Protein AF-A0A7J4LKM5-F1 (afdb_monomer_lite)

Secondary structure (DSSP, 8-state):
-HHHHHHHHHHHHHHHHHHHHHHHHHHHHHHHHTS---GGGGSEEEE-TT-EEEEE-SSHHHHHHHHHHS--TT-EEEEESSTTPPPEEEEEEEE-----SS-------TTTHHHHHHHGGG--PPP-HHHHHHHHHHHHHTSHHHHHT-S---EEEE-GGGEE-PPPTT----TTPPEE-S--EEE----EEEEEEETTEEEEEEHHHHHHHS-TTPPPEEEEEEEE-HHHHHHHHHHHHS-S-HHHHHHHS-SS-EEEE---

Sequence (264 aa):
MKRHYYKLEELQKKTAQLEAKDAVKQSEKALQSSKKKEWYEKFRWFYSSERFLCLGGRDSTSNEIIIKKHTDKDDIVFHTDMAGSPFFVVKVHERMNVIAGDTYLNNKDAEEEKLVSEEKSENIAKPTQTTLQECADATACYSRAWKLGLATLDVFYVKPEQVSKETNTGEYVAKGAFIIRGKTNYLQPELKLAISVSNSKIIAGPVSAVKKNADKDAKVLLIIQGNEKPSDIAKFVQKRLGTGSPDEIIAMLPSGGCKIVVEK

pLDDT: mean 83.12, std 18.41, range [30.78, 98.5]

Radius of gyration: 22.84 Å; chains: 1; bounding box: 58×52×77 Å

Structure (mmCIF, N/CA/C/O backbone):
data_AF-A0A7J4LKM5-F1
#
_entry.id   AF-A0A7J4LKM5-F1
#
loop_
_atom_site.group_PDB
_atom_site.id
_atom_site.type_symbol
_atom_site.label_atom_id
_atom_site.label_alt_id
_atom_site.label_comp_id
_atom_site.label_asym_id
_atom_site.label_entity_id
_atom_site.label_seq_id
_atom_site.pdbx_PDB_ins_code
_atom_site.Cartn_x
_atom_site.Cartn_y
_atom_site.Cartn_z
_atom_site.occupancy
_atom_site.B_iso_or_equiv
_atom_site.auth_seq_id
_atom_site.auth_comp_id
_atom_site.auth_asym_id
_atom_site.auth_atom_id
_atom_site.pdbx_PDB_model_num
ATOM 1 N N . MET A 1 1 ? -27.411 32.783 48.500 1.00 59.97 1 MET A N 1
ATOM 2 C CA . MET A 1 1 ? -26.322 31.846 48.870 1.00 59.97 1 MET A CA 1
ATOM 3 C C . MET A 1 1 ? -26.351 30.515 48.110 1.00 59.97 1 MET A C 1
ATOM 5 O O . MET A 1 1 ? -25.364 30.226 47.452 1.00 59.97 1 MET A O 1
ATOM 9 N N . LYS A 1 2 ? -27.454 29.743 48.082 1.00 57.81 2 LYS A N 1
ATOM 10 C CA . LYS A 1 2 ? -27.495 28.415 47.413 1.00 57.81 2 LYS A CA 1
ATOM 11 C C . LYS A 1 2 ? -27.076 28.397 45.924 1.00 57.81 2 LYS A C 1
ATOM 13 O O . LYS A 1 2 ? -26.336 27.511 45.526 1.00 57.81 2 LYS A O 1
ATOM 18 N N . ARG A 1 3 ? -27.464 29.389 45.105 1.00 62.06 3 ARG A N 1
ATOM 19 C CA . ARG A 1 3 ? -27.084 29.468 43.669 1.00 62.06 3 ARG A CA 1
ATOM 20 C C . ARG A 1 3 ? -25.574 29.592 43.411 1.00 62.06 3 ARG A C 1
ATOM 22 O O . ARG A 1 3 ? -25.096 29.060 42.417 1.00 62.06 3 ARG A O 1
ATOM 29 N N . HIS A 1 4 ? -24.838 30.284 44.282 1.00 66.12 4 HIS A N 1
ATOM 30 C CA . HIS A 1 4 ? -23.381 30.403 44.147 1.00 66.12 4 HIS A CA 1
ATOM 31 C C . HIS A 1 4 ? -22.682 29.080 44.455 1.00 66.12 4 HIS A C 1
ATOM 33 O O . HIS A 1 4 ? -21.734 28.728 43.764 1.00 66.12 4 HIS A O 1
ATOM 39 N N . TYR A 1 5 ? -23.203 28.328 45.427 1.00 74.88 5 TYR A N 1
ATOM 40 C CA . TYR A 1 5 ? -22.685 27.014 45.798 1.00 74.88 5 TYR A CA 1
ATOM 41 C C . TYR A 1 5 ? -22.826 26.000 44.650 1.00 74.88 5 TYR A C 1
ATOM 43 O O . TYR A 1 5 ? -21.841 25.396 44.243 1.00 74.88 5 TYR A O 1
ATOM 51 N N . TYR A 1 6 ? -24.011 25.922 44.029 1.00 75.69 6 TYR A N 1
ATOM 52 C CA . TYR A 1 6 ? -24.243 25.057 42.861 1.00 75.69 6 TYR A CA 1
ATOM 53 C C . TYR A 1 6 ? -23.329 25.384 41.673 1.00 75.69 6 TYR A C 1
ATOM 55 O O . TYR A 1 6 ? -22.841 24.486 40.993 1.00 75.69 6 TYR A O 1
ATOM 63 N N . LYS A 1 7 ? -23.067 26.673 41.426 1.00 85.69 7 LYS A N 1
ATOM 64 C CA . LYS A 1 7 ? -22.182 27.098 40.334 1.00 85.69 7 LYS A CA 1
ATOM 65 C C . LYS A 1 7 ? -20.714 26.749 40.610 1.00 85.69 7 LYS A C 1
ATOM 67 O O . LYS A 1 7 ? -19.978 26.468 39.669 1.00 85.69 7 LYS A O 1
ATOM 72 N N . LEU A 1 8 ? -20.306 26.740 41.882 1.00 82.12 8 LEU A N 1
ATOM 73 C CA . LEU A 1 8 ? -18.971 26.315 42.306 1.00 82.12 8 LEU A CA 1
ATOM 74 C C . LEU A 1 8 ? -18.758 24.811 42.068 1.00 82.12 8 LEU A C 1
ATOM 76 O O . LEU A 1 8 ? -17.751 24.430 41.477 1.00 82.12 8 LEU A O 1
ATOM 80 N N . GLU A 1 9 ? -19.727 23.972 42.451 1.00 84.06 9 GLU A N 1
ATOM 81 C CA . GLU A 1 9 ? -19.675 22.518 42.218 1.00 84.06 9 GLU A CA 1
ATOM 82 C C . GLU A 1 9 ? -19.647 22.166 40.723 1.00 84.06 9 GLU A C 1
ATOM 84 O O . GLU A 1 9 ? -18.928 21.260 40.298 1.00 84.06 9 GLU A O 1
ATOM 89 N N . GLU A 1 10 ? -20.419 22.882 39.900 1.00 86.94 10 GLU A N 1
ATOM 90 C CA . GLU A 1 10 ? -20.457 22.649 38.453 1.00 86.94 10 GLU A CA 1
ATOM 91 C C . GLU A 1 10 ? -19.123 23.009 37.781 1.00 86.94 10 GLU A C 1
ATOM 93 O O . GLU A 1 10 ? -18.653 22.287 36.897 1.00 86.94 10 GLU A O 1
ATOM 98 N N . LEU A 1 11 ? -18.492 24.102 38.226 1.00 84.69 11 LEU A N 1
ATOM 99 C CA . LEU A 1 11 ? -17.158 24.491 37.775 1.00 84.69 11 LEU A CA 1
ATOM 100 C C . LEU A 1 11 ? -16.125 23.438 38.176 1.00 84.69 11 LEU A C 1
ATOM 102 O O . LEU A 1 11 ? -15.411 22.964 37.303 1.00 84.69 11 LEU A O 1
ATOM 106 N N . GLN A 1 12 ? -16.113 22.996 39.437 1.00 88.50 12 GLN A N 1
ATOM 107 C CA . GLN A 1 12 ? -15.199 21.948 39.911 1.00 88.50 12 GLN A CA 1
ATOM 108 C C . GLN A 1 12 ? -15.344 20.640 39.118 1.00 88.50 12 GLN A C 1
ATOM 110 O O . GLN A 1 12 ? -14.342 20.049 38.718 1.00 88.50 12 GLN A O 1
ATOM 115 N N . LYS A 1 13 ? -16.580 20.215 38.809 1.00 84.19 13 LYS A N 1
ATOM 116 C CA . LYS A 1 13 ? -16.833 19.041 37.954 1.00 84.19 13 LYS A CA 1
ATOM 117 C C . LYS A 1 13 ? -16.300 19.222 36.532 1.00 84.19 13 LYS A C 1
ATOM 119 O O . LYS A 1 13 ? -15.747 18.276 35.974 1.00 84.19 13 LYS A O 1
ATOM 124 N N . LYS A 1 14 ? -16.456 20.409 35.937 1.00 86.12 14 LYS A N 1
ATOM 125 C CA . LYS A 1 14 ? -15.923 20.713 34.598 1.00 86.12 14 LYS A CA 1
ATOM 126 C C . LYS A 1 14 ? -14.396 20.718 34.584 1.00 86.12 14 LYS A C 1
ATOM 128 O O . LYS A 1 14 ? -13.824 20.154 33.654 1.00 86.12 14 LYS A O 1
ATOM 133 N N . THR A 1 15 ? -13.747 21.286 35.601 1.00 85.56 15 THR A N 1
ATOM 134 C CA . THR A 1 15 ? -12.280 21.282 35.713 1.00 85.56 15 THR A CA 1
ATOM 135 C C . THR A 1 15 ? -11.751 19.857 35.841 1.00 85.56 15 THR A C 1
ATOM 137 O O . THR A 1 15 ? -10.925 19.455 35.032 1.00 85.56 15 THR A O 1
ATOM 140 N N . ALA A 1 16 ? -12.330 19.044 36.732 1.00 84.25 16 ALA A N 1
ATOM 141 C CA . ALA A 1 16 ? -11.938 17.643 36.902 1.00 84.25 16 ALA A CA 1
ATOM 142 C C . ALA A 1 16 ? -12.137 16.805 35.621 1.00 84.25 16 ALA A C 1
ATOM 144 O O . ALA A 1 16 ? -11.329 15.935 35.302 1.00 84.25 16 ALA A O 1
ATOM 145 N N . GLN A 1 17 ? -13.196 17.070 34.845 1.00 80.94 17 GLN A N 1
ATOM 146 C CA . GLN A 1 17 ? -13.417 16.408 33.554 1.00 80.94 17 GLN A CA 1
ATOM 147 C C . GLN A 1 17 ? -12.412 16.834 32.477 1.00 80.94 17 GLN A C 1
ATOM 149 O O . GLN A 1 17 ? -12.046 16.012 31.636 1.00 80.94 17 GLN A O 1
ATOM 154 N N . LEU A 1 18 ? -12.000 18.104 32.460 1.00 79.38 18 LEU A N 1
ATOM 155 C CA . LEU A 1 18 ? -10.973 18.599 31.542 1.00 79.38 18 LEU A CA 1
ATOM 156 C C . LEU A 1 18 ? -9.605 18.017 31.903 1.00 79.38 18 LEU A C 1
ATOM 158 O O . LEU A 1 18 ? -8.945 17.464 31.031 1.00 79.38 18 LEU A O 1
ATOM 162 N N . GLU A 1 19 ? -9.252 18.024 33.187 1.00 86.81 19 GLU A N 1
ATOM 163 C CA . GLU A 1 19 ? -8.021 17.424 33.710 1.00 86.81 19 GLU A CA 1
ATOM 164 C C . GLU A 1 19 ? -7.955 15.920 33.417 1.00 86.81 19 GLU A C 1
ATOM 166 O O . GLU A 1 19 ? -6.936 15.432 32.936 1.00 86.81 19 GLU A O 1
ATOM 171 N N . ALA A 1 20 ? -9.057 15.183 33.602 1.00 76.88 20 ALA A N 1
ATOM 172 C CA . ALA A 1 20 ? -9.127 13.765 33.248 1.00 76.88 20 ALA A CA 1
ATOM 173 C C . ALA A 1 20 ? -8.973 13.530 31.734 1.00 76.88 20 ALA A C 1
ATOM 175 O O . ALA A 1 20 ? -8.274 12.607 31.318 1.00 76.88 20 ALA A O 1
ATOM 176 N N . LYS A 1 21 ? -9.588 14.370 30.889 1.00 70.31 21 LYS A N 1
ATOM 177 C CA . LYS A 1 21 ? -9.425 14.295 29.425 1.00 70.31 21 LYS A CA 1
ATOM 178 C C . LYS A 1 21 ? -7.997 14.612 28.987 1.00 70.31 21 LYS A C 1
ATOM 180 O O . LYS A 1 21 ? -7.503 13.979 28.057 1.00 70.31 21 LYS A O 1
ATOM 185 N N . ASP A 1 22 ? -7.347 15.569 29.634 1.00 73.06 22 ASP A N 1
ATOM 186 C CA . ASP A 1 22 ? -5.969 15.941 29.328 1.00 73.06 22 ASP A CA 1
ATOM 187 C C . ASP A 1 22 ? -4.979 14.882 29.824 1.00 73.06 22 ASP A C 1
ATOM 189 O O . ASP A 1 22 ? -4.048 14.547 29.094 1.00 73.06 22 ASP A O 1
ATOM 193 N N . ALA A 1 23 ? -5.229 14.259 30.980 1.00 70.00 23 ALA A N 1
ATOM 194 C CA . ALA A 1 23 ? -4.457 13.120 31.474 1.00 70.00 23 ALA A CA 1
ATOM 195 C C . ALA A 1 23 ? -4.568 11.894 30.550 1.00 70.00 23 ALA A C 1
ATOM 197 O O . ALA A 1 23 ? -3.555 11.265 30.248 1.00 70.00 23 ALA A O 1
ATOM 198 N N . VAL A 1 24 ? -5.769 11.587 30.038 1.00 70.00 24 VAL A N 1
ATOM 199 C CA . VAL A 1 24 ? -5.975 10.521 29.037 1.00 70.00 24 VAL A CA 1
ATOM 200 C C . VAL A 1 24 ? -5.239 10.840 27.733 1.00 70.00 24 VAL A C 1
ATOM 202 O O . VAL A 1 24 ? -4.521 9.996 27.212 1.00 70.00 24 VAL A O 1
ATOM 205 N N . LYS A 1 25 ? -5.315 12.077 27.229 1.00 61.22 25 LYS A N 1
ATOM 206 C CA . LYS A 1 25 ? -4.552 12.483 26.032 1.00 61.22 25 LYS A CA 1
ATOM 207 C C . LYS A 1 25 ? -3.037 12.425 26.244 1.00 61.22 25 LYS A C 1
ATOM 209 O O . LYS A 1 25 ? -2.296 12.124 25.307 1.00 61.22 25 LYS A O 1
ATOM 214 N N . GLN A 1 26 ? -2.559 12.763 27.442 1.00 60.44 26 GLN A N 1
ATOM 215 C CA . GLN A 1 26 ? -1.140 12.685 27.791 1.00 60.44 26 GLN A CA 1
ATOM 216 C C . GLN A 1 26 ? -0.668 11.231 27.900 1.00 60.44 26 GLN A C 1
ATOM 218 O O . GLN A 1 26 ? 0.411 10.919 27.396 1.00 60.44 26 GLN A O 1
ATOM 223 N N . SER A 1 27 ? -1.473 10.333 28.477 1.00 56.50 27 SER A N 1
ATOM 224 C CA . SER A 1 27 ? -1.146 8.906 28.559 1.00 56.50 27 SER A CA 1
ATOM 225 C C . SER A 1 27 ? -1.201 8.216 27.191 1.00 56.50 27 SER A C 1
ATOM 227 O O . SER A 1 27 ? -0.296 7.451 26.867 1.00 56.50 27 SER A O 1
ATOM 229 N N . GLU A 1 28 ? -2.172 8.556 26.336 1.00 58.78 28 GLU A N 1
ATOM 230 C CA . GLU A 1 28 ? -2.238 8.107 24.937 1.00 58.78 28 GLU A CA 1
ATOM 231 C C . GLU A 1 28 ? -1.002 8.553 24.140 1.00 58.78 28 GLU A C 1
ATOM 233 O O . GLU A 1 28 ? -0.384 7.742 23.445 1.00 58.78 28 GLU A O 1
ATOM 238 N N . LYS A 1 29 ? -0.581 9.820 24.291 1.00 50.44 29 LYS A N 1
ATOM 239 C CA . LYS A 1 29 ? 0.657 10.334 23.680 1.00 50.44 29 LYS A CA 1
ATOM 240 C C . LYS A 1 29 ? 1.906 9.608 24.183 1.00 50.44 29 LYS A C 1
ATOM 242 O O . LYS A 1 29 ? 2.795 9.334 23.379 1.00 50.44 29 LYS A O 1
ATOM 247 N N . ALA A 1 30 ? 1.975 9.289 25.475 1.00 52.44 30 ALA A N 1
ATOM 248 C CA . ALA A 1 30 ? 3.099 8.566 26.068 1.00 52.44 30 ALA A CA 1
ATOM 249 C C . ALA A 1 30 ? 3.156 7.089 25.626 1.00 52.44 30 ALA A C 1
ATOM 251 O O . ALA A 1 30 ? 4.239 6.552 25.396 1.00 52.44 30 ALA A O 1
ATOM 252 N N . LEU A 1 31 ? 2.003 6.435 25.434 1.00 53.84 31 LEU A N 1
ATOM 253 C CA . LEU A 1 31 ? 1.933 5.091 24.844 1.00 53.84 31 LEU A CA 1
ATOM 254 C C . LEU A 1 31 ? 2.308 5.085 23.355 1.00 53.84 31 LEU A C 1
ATOM 256 O O . LEU A 1 31 ? 2.889 4.119 22.866 1.00 53.84 31 LEU A O 1
ATOM 260 N N . GLN A 1 32 ? 1.984 6.149 22.617 1.00 51.72 32 GLN A N 1
ATOM 261 C CA . GLN A 1 32 ? 2.360 6.285 21.207 1.00 51.72 32 GLN A CA 1
ATOM 262 C C . GLN A 1 32 ? 3.843 6.617 21.012 1.00 51.72 32 GLN A C 1
ATOM 264 O O . GLN A 1 32 ? 4.421 6.199 20.009 1.00 51.72 32 GLN A O 1
ATOM 269 N N . SER A 1 33 ? 4.477 7.332 21.946 1.00 48.03 33 SER A N 1
ATOM 270 C CA . SER A 1 33 ? 5.901 7.677 21.859 1.00 48.03 33 SER A CA 1
ATOM 271 C C . SER A 1 33 ? 6.845 6.522 22.215 1.00 48.03 33 SER A C 1
ATOM 273 O O . SER A 1 33 ? 8.019 6.590 21.857 1.00 48.03 33 SER A O 1
ATOM 275 N N . SER A 1 34 ? 6.360 5.454 22.864 1.00 48.38 34 SER A N 1
ATOM 276 C CA . SER A 1 34 ? 7.172 4.274 23.212 1.00 48.38 34 SER A CA 1
ATOM 277 C C . SER A 1 34 ? 7.293 3.239 22.085 1.00 48.38 34 SER A C 1
ATOM 279 O O . SER A 1 34 ? 8.155 2.360 22.142 1.00 48.38 34 SER A O 1
ATOM 281 N N . LYS A 1 35 ? 6.477 3.341 21.026 1.00 58.59 35 LYS A N 1
ATOM 282 C CA . LYS A 1 35 ? 6.617 2.492 19.836 1.00 58.59 35 LYS A CA 1
ATOM 283 C C . LYS A 1 35 ? 7.780 3.012 18.992 1.00 58.59 35 LYS A C 1
ATOM 285 O O . LYS A 1 35 ? 7.673 4.065 18.366 1.00 58.59 35 LYS A O 1
ATOM 290 N N . LYS A 1 36 ? 8.888 2.263 18.955 1.00 64.62 36 LYS A N 1
ATOM 291 C CA . LYS A 1 36 ? 10.001 2.505 18.025 1.00 64.62 36 LYS A CA 1
ATOM 292 C C . LYS A 1 36 ? 9.423 2.538 16.602 1.00 64.62 36 LYS A C 1
ATOM 294 O O . LYS A 1 36 ? 8.883 1.538 16.129 1.00 64.62 36 LYS A O 1
ATOM 299 N N . LYS A 1 37 ? 9.425 3.718 15.977 1.00 75.06 37 LYS A N 1
ATOM 300 C CA . LYS A 1 37 ? 8.938 3.893 14.606 1.00 75.06 37 LYS A CA 1
ATOM 301 C C . LYS A 1 37 ? 9.964 3.313 13.654 1.00 75.06 37 LYS A C 1
ATOM 303 O O . LYS A 1 37 ? 11.134 3.695 13.714 1.00 75.06 37 LYS A O 1
ATOM 308 N N . GLU A 1 38 ? 9.519 2.426 12.779 1.00 86.88 38 GLU A N 1
ATOM 309 C CA . GLU A 1 38 ? 10.385 1.895 11.736 1.00 86.88 38 GLU A CA 1
ATOM 310 C C . GLU A 1 38 ? 10.653 2.967 10.673 1.00 86.88 38 GLU A C 1
ATOM 312 O O . GLU A 1 38 ? 9.804 3.815 10.379 1.00 86.88 38 GLU A O 1
ATOM 317 N N . TRP A 1 39 ? 11.845 2.944 10.073 1.00 89.94 39 TRP A N 1
ATOM 318 C CA . TRP A 1 39 ? 12.282 3.968 9.114 1.00 89.94 39 TRP A CA 1
ATOM 319 C C . TRP A 1 39 ? 11.353 4.086 7.897 1.00 89.94 39 TRP A C 1
ATOM 321 O O . TRP A 1 39 ? 11.249 5.161 7.294 1.00 89.94 39 TRP A O 1
ATOM 331 N N . TYR A 1 40 ? 10.682 2.986 7.545 1.00 91.81 40 TYR A N 1
ATOM 332 C CA . TYR A 1 40 ? 9.778 2.885 6.410 1.00 91.81 40 TYR A CA 1
ATOM 333 C C . TYR A 1 40 ? 8.364 3.407 6.698 1.00 91.81 40 TYR A C 1
ATOM 335 O O . TYR A 1 40 ? 7.614 3.661 5.758 1.00 91.81 40 TYR A O 1
ATOM 343 N N . GLU A 1 41 ? 7.987 3.647 7.963 1.00 90.25 41 GLU A N 1
ATOM 344 C CA . GLU A 1 41 ? 6.639 4.124 8.332 1.00 90.25 41 GLU A CA 1
ATOM 345 C C . GLU A 1 41 ? 6.340 5.542 7.799 1.00 90.25 41 GLU A C 1
ATOM 347 O O . GLU A 1 41 ? 5.193 6.001 7.791 1.00 90.25 41 GLU A O 1
ATOM 352 N N . LYS A 1 42 ? 7.359 6.248 7.294 1.00 90.69 42 LYS A N 1
ATOM 353 C CA . LYS A 1 42 ? 7.216 7.514 6.555 1.00 90.69 42 LYS A CA 1
ATOM 354 C C . LYS A 1 42 ? 6.735 7.340 5.103 1.00 90.69 42 LYS A C 1
ATOM 356 O O . LYS A 1 42 ? 6.387 8.332 4.465 1.00 90.69 42 LYS A O 1
ATOM 361 N N . PHE A 1 43 ? 6.697 6.113 4.589 1.00 95.38 43 PHE A N 1
ATOM 362 C CA . PHE A 1 43 ? 6.195 5.752 3.262 1.00 95.38 43 PHE A CA 1
ATOM 363 C C . PHE A 1 43 ? 4.851 5.022 3.366 1.00 95.38 43 PHE A C 1
ATOM 365 O O . PHE A 1 43 ? 4.361 4.733 4.460 1.00 95.38 43 PHE A O 1
ATOM 372 N N . ARG A 1 44 ? 4.203 4.736 2.235 1.00 95.56 44 ARG A N 1
ATOM 373 C CA . ARG A 1 44 ? 3.200 3.664 2.206 1.00 95.56 44 ARG A CA 1
ATOM 374 C C . ARG A 1 44 ? 3.955 2.357 2.370 1.00 95.56 44 ARG A C 1
ATOM 376 O O . ARG A 1 44 ? 5.011 2.193 1.768 1.00 95.56 44 ARG A O 1
ATOM 383 N N . TRP A 1 45 ? 3.456 1.458 3.196 1.00 95.94 45 TRP A N 1
ATOM 384 C CA . TRP A 1 45 ? 4.135 0.197 3.423 1.00 95.94 45 TRP A CA 1
ATOM 385 C C . TRP A 1 45 ? 3.132 -0.886 3.775 1.00 95.94 45 TRP A C 1
ATOM 387 O O . TRP A 1 45 ? 2.065 -0.602 4.317 1.00 95.94 45 TRP A O 1
ATOM 397 N N . PHE A 1 46 ? 3.494 -2.119 3.462 1.00 96.56 46 PHE A N 1
ATOM 398 C CA . PHE A 1 46 ? 2.840 -3.313 3.971 1.00 96.56 46 PHE A CA 1
ATOM 399 C C . PHE A 1 46 ? 3.827 -4.479 3.900 1.00 96.56 46 PHE A C 1
ATOM 401 O O . PHE A 1 46 ? 4.808 -4.433 3.158 1.00 96.56 46 PHE A O 1
ATOM 408 N N . TYR A 1 47 ? 3.564 -5.535 4.660 1.00 95.69 47 TYR A N 1
ATOM 409 C CA . TYR A 1 47 ? 4.223 -6.817 4.441 1.00 95.69 47 TYR A CA 1
ATOM 410 C C . TYR A 1 47 ? 3.336 -7.676 3.554 1.00 95.69 47 TYR A C 1
ATOM 412 O O . TYR A 1 47 ? 2.140 -7.794 3.825 1.00 95.69 47 TYR A O 1
ATOM 420 N N . SER A 1 48 ? 3.916 -8.276 2.519 1.00 96.75 48 SER A N 1
ATOM 421 C CA . SER A 1 48 ? 3.234 -9.289 1.708 1.00 96.75 48 SER A CA 1
ATOM 422 C C . SER A 1 48 ? 2.864 -10.518 2.545 1.00 96.75 48 SER A C 1
ATOM 424 O O . SER A 1 48 ? 3.356 -10.707 3.667 1.00 96.75 48 SER A O 1
ATOM 426 N N . SER A 1 49 ? 2.010 -11.386 2.012 1.00 94.19 49 SER A N 1
ATOM 427 C CA . SER A 1 49 ? 1.685 -12.673 2.643 1.00 94.19 49 SER A CA 1
ATOM 428 C C . SER A 1 49 ? 2.913 -13.583 2.805 1.00 94.19 49 SER A C 1
ATOM 430 O O . SER A 1 49 ? 2.958 -14.394 3.732 1.00 94.19 49 SER A O 1
ATOM 432 N N . GLU A 1 50 ? 3.940 -13.381 1.975 1.00 91.31 50 GLU A N 1
ATOM 433 C CA . GLU A 1 50 ? 5.251 -14.044 2.041 1.00 91.31 50 GLU A CA 1
ATOM 434 C C . GLU A 1 50 ? 6.291 -13.262 2.863 1.00 91.31 50 GLU A C 1
ATOM 436 O O . GLU A 1 50 ? 7.475 -13.593 2.863 1.00 91.31 50 GLU A O 1
ATOM 441 N N . ARG A 1 51 ? 5.853 -12.236 3.603 1.00 90.94 51 ARG A N 1
ATOM 442 C CA . ARG A 1 51 ? 6.654 -11.456 4.563 1.00 90.94 51 ARG A CA 1
ATOM 443 C C . ARG A 1 51 ? 7.730 -10.550 3.968 1.00 90.94 51 ARG A C 1
ATOM 445 O O . ARG A 1 51 ? 8.490 -9.972 4.740 1.00 90.94 51 ARG A O 1
ATOM 452 N N . PHE A 1 52 ? 7.759 -10.336 2.654 1.00 94.00 52 PHE A N 1
ATOM 453 C CA . PHE A 1 52 ? 8.564 -9.261 2.060 1.00 94.00 52 PHE A CA 1
ATOM 454 C C . PHE A 1 52 ? 7.994 -7.891 2.414 1.00 94.00 52 PHE A C 1
ATOM 456 O O . PHE A 1 52 ? 6.776 -7.689 2.326 1.00 94.00 52 PHE A O 1
ATOM 463 N N . LEU A 1 53 ? 8.874 -6.955 2.764 1.00 95.31 53 LEU A N 1
ATOM 464 C CA . LEU A 1 53 ? 8.517 -5.552 2.930 1.00 95.31 53 LEU A CA 1
ATOM 465 C C . LEU A 1 53 ? 8.227 -4.925 1.561 1.00 95.31 53 LEU A C 1
ATOM 467 O O . LEU A 1 53 ? 9.058 -4.953 0.657 1.00 95.31 53 LEU A O 1
ATOM 471 N N . CYS A 1 54 ? 7.046 -4.336 1.421 1.00 97.50 54 CYS A N 1
ATOM 472 C CA . CYS A 1 54 ? 6.631 -3.605 0.233 1.00 97.50 54 CYS A CA 1
ATOM 473 C C . CYS A 1 54 ? 6.485 -2.124 0.591 1.00 97.50 54 CYS A C 1
ATOM 475 O O . CYS A 1 54 ? 5.792 -1.790 1.551 1.00 97.50 54 CYS A O 1
ATOM 477 N N . LEU A 1 55 ? 7.132 -1.238 -0.166 1.00 96.88 55 LEU A N 1
ATOM 478 C CA . LEU A 1 55 ? 7.207 0.204 0.098 1.00 96.88 55 LEU A CA 1
ATOM 479 C C . LEU A 1 55 ? 6.652 0.989 -1.073 1.00 96.88 55 LEU A C 1
ATOM 481 O O . LEU A 1 55 ? 6.957 0.646 -2.200 1.00 96.88 55 LEU A O 1
ATOM 485 N N . GLY A 1 56 ? 5.915 2.065 -0.826 1.00 96.88 56 GLY A N 1
ATOM 486 C CA . GLY A 1 56 ? 5.361 2.929 -1.860 1.00 96.88 56 GLY A CA 1
ATOM 487 C C . GLY A 1 56 ? 5.460 4.405 -1.508 1.00 96.88 56 GLY A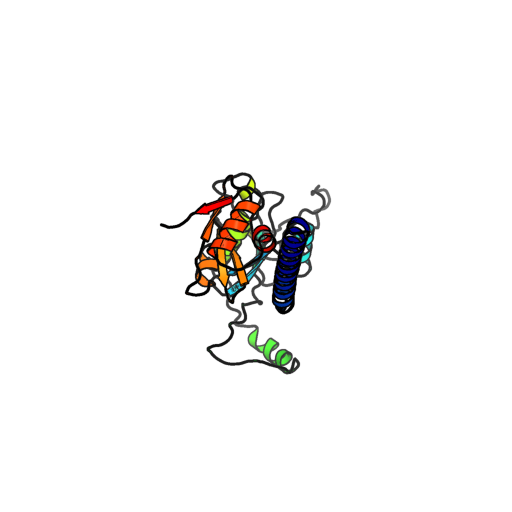 C 1
ATOM 488 O O . GLY A 1 56 ? 5.259 4.801 -0.356 1.00 96.88 56 GLY A O 1
ATOM 489 N N . GLY A 1 57 ? 5.755 5.254 -2.488 1.00 95.50 57 GLY A N 1
ATOM 490 C CA . GLY A 1 57 ? 5.794 6.694 -2.243 1.00 95.50 57 GLY A CA 1
ATOM 491 C C . GLY A 1 57 ? 4.401 7.271 -1.980 1.00 95.50 57 GLY A C 1
ATOM 492 O O . GLY A 1 57 ? 3.373 6.757 -2.426 1.00 95.50 57 GLY A O 1
ATOM 493 N N . ARG A 1 58 ? 4.360 8.350 -1.200 1.00 92.62 58 ARG A N 1
ATOM 494 C CA . ARG A 1 58 ? 3.140 9.119 -0.906 1.00 92.62 58 ARG A CA 1
ATOM 495 C C . ARG A 1 58 ? 2.947 10.282 -1.881 1.00 92.62 58 ARG A C 1
ATOM 497 O O . ARG A 1 58 ? 1.825 10.733 -2.076 1.00 92.62 58 ARG A O 1
ATOM 504 N N . ASP A 1 59 ? 4.041 10.743 -2.475 1.00 92.25 59 ASP A N 1
ATOM 505 C CA . ASP A 1 59 ? 4.150 11.874 -3.389 1.00 92.25 59 ASP A CA 1
ATOM 506 C C . ASP A 1 59 ? 5.394 11.714 -4.289 1.00 92.25 59 ASP A C 1
ATOM 508 O O . ASP A 1 59 ? 6.158 10.753 -4.168 1.00 92.25 59 ASP A O 1
ATOM 512 N N . SER A 1 60 ? 5.623 12.664 -5.198 1.00 89.81 60 SER A N 1
ATOM 513 C CA . SER A 1 60 ? 6.768 12.633 -6.118 1.00 89.81 60 SER A CA 1
ATOM 514 C C . SER A 1 60 ? 8.125 12.652 -5.406 1.00 89.81 60 SER A C 1
ATOM 516 O O . SER A 1 60 ? 9.070 12.018 -5.871 1.00 89.81 60 SER A O 1
ATOM 518 N N . THR A 1 61 ? 8.230 13.359 -4.279 1.00 92.50 61 THR A N 1
ATOM 519 C CA . THR A 1 61 ? 9.479 13.484 -3.513 1.00 92.50 61 THR A CA 1
ATOM 520 C C . THR A 1 61 ? 9.831 12.163 -2.837 1.00 92.50 61 THR A C 1
ATOM 522 O O . THR A 1 61 ? 10.963 11.694 -2.915 1.00 92.50 61 THR A O 1
ATOM 525 N N . SER A 1 62 ? 8.855 11.524 -2.200 1.00 94.19 62 SER A N 1
ATOM 526 C CA . SER A 1 62 ? 9.012 10.217 -1.567 1.00 94.19 62 SER A CA 1
ATOM 527 C C . SER A 1 62 ? 9.205 9.095 -2.587 1.00 94.19 62 SER A C 1
ATOM 529 O O . SER A 1 62 ? 10.035 8.227 -2.334 1.00 94.19 62 SER A O 1
ATOM 531 N N . ASN A 1 63 ? 8.552 9.152 -3.756 1.00 93.81 63 ASN A N 1
ATOM 532 C CA . ASN A 1 63 ? 8.860 8.271 -4.891 1.00 93.81 63 ASN A CA 1
ATOM 533 C C . ASN A 1 63 ? 10.349 8.366 -5.265 1.00 93.81 63 ASN A C 1
ATOM 535 O O . ASN A 1 63 ? 11.026 7.351 -5.401 1.00 93.81 63 ASN A O 1
ATOM 539 N N . GLU A 1 64 ? 10.886 9.584 -5.381 1.00 92.81 64 GLU A N 1
ATOM 540 C CA . GLU A 1 64 ? 12.303 9.782 -5.686 1.00 92.81 64 GLU A CA 1
ATOM 541 C C . GLU A 1 64 ? 13.233 9.252 -4.597 1.00 92.81 64 GLU A C 1
ATOM 543 O O . GLU A 1 64 ? 14.246 8.631 -4.914 1.00 92.81 64 GLU A O 1
ATOM 548 N N . ILE A 1 65 ? 12.895 9.464 -3.325 1.00 94.25 65 ILE A N 1
ATOM 549 C CA . ILE A 1 65 ? 13.689 8.937 -2.212 1.00 94.25 65 ILE A CA 1
ATOM 550 C C . ILE A 1 65 ? 13.713 7.406 -2.246 1.00 94.25 65 ILE A C 1
ATOM 552 O O . ILE A 1 65 ? 14.783 6.832 -2.064 1.00 94.25 65 ILE A O 1
ATOM 556 N N . ILE A 1 66 ? 12.576 6.751 -2.499 1.00 95.00 66 ILE A N 1
ATOM 557 C CA . ILE A 1 66 ? 12.506 5.287 -2.576 1.00 95.00 66 ILE A CA 1
ATOM 558 C C . ILE A 1 66 ? 13.411 4.773 -3.697 1.00 95.00 66 ILE A C 1
ATOM 560 O O . ILE A 1 66 ? 14.325 4.002 -3.422 1.00 95.00 66 ILE A O 1
ATOM 564 N N . ILE A 1 67 ? 13.216 5.266 -4.923 1.00 94.44 67 ILE A N 1
ATOM 565 C CA . ILE A 1 67 ? 13.941 4.787 -6.109 1.00 94.44 67 ILE A CA 1
ATOM 566 C C . ILE A 1 67 ? 15.438 5.109 -6.067 1.00 94.44 67 ILE A C 1
ATOM 568 O O . ILE A 1 67 ? 16.238 4.374 -6.624 1.00 94.44 67 ILE A O 1
ATOM 572 N N . LYS A 1 68 ? 15.855 6.215 -5.442 1.00 91.81 68 LYS A N 1
ATOM 573 C CA . LYS A 1 68 ? 17.280 6.587 -5.421 1.00 91.81 68 LYS A CA 1
ATOM 574 C C . LYS A 1 68 ? 18.041 6.089 -4.202 1.00 91.81 68 LYS A C 1
ATOM 576 O O . LYS A 1 68 ? 19.257 5.967 -4.278 1.00 91.81 68 LYS A O 1
ATOM 581 N N . LYS A 1 69 ? 17.372 5.927 -3.057 1.00 92.69 69 LYS A N 1
ATOM 582 C CA . LYS A 1 69 ? 18.045 5.682 -1.770 1.00 92.69 69 LYS A CA 1
ATOM 583 C C . LYS A 1 69 ? 17.653 4.371 -1.100 1.00 92.69 69 LYS A C 1
ATOM 585 O O . LYS A 1 69 ? 18.301 4.006 -0.126 1.00 92.69 69 LYS A O 1
ATOM 590 N N . HIS A 1 70 ? 16.584 3.715 -1.548 1.00 92.25 70 HIS A N 1
ATOM 591 C CA . HIS A 1 70 ? 16.022 2.553 -0.859 1.00 92.25 70 HIS A CA 1
ATOM 592 C C . HIS A 1 70 ? 15.716 1.370 -1.790 1.00 92.25 70 HIS A C 1
ATOM 594 O O . HIS A 1 70 ? 15.029 0.445 -1.361 1.00 92.25 70 HIS A O 1
ATOM 600 N N . THR A 1 71 ? 16.230 1.365 -3.021 1.00 93.38 71 THR A N 1
ATOM 601 C CA . THR A 1 71 ? 16.203 0.207 -3.930 1.00 93.38 71 THR A CA 1
ATOM 602 C C . THR A 1 71 ? 17.592 -0.405 -4.067 1.00 93.38 71 THR A C 1
ATOM 604 O O . THR A 1 71 ? 18.548 0.319 -4.343 1.00 93.38 71 THR A O 1
ATOM 607 N N . ASP A 1 72 ? 17.66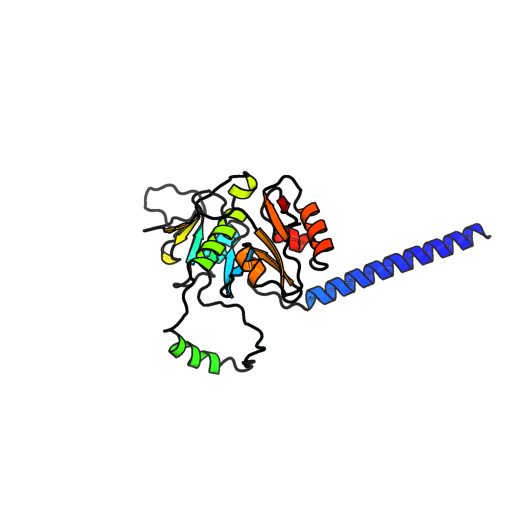3 -1.726 -3.960 1.00 93.00 72 ASP A N 1
ATOM 608 C CA . ASP A 1 72 ? 18.852 -2.547 -4.196 1.00 93.00 72 ASP A CA 1
ATOM 609 C C . ASP A 1 72 ? 18.672 -3.390 -5.464 1.00 93.00 72 ASP A C 1
ATOM 611 O O . ASP A 1 72 ? 17.549 -3.608 -5.903 1.00 93.00 72 ASP A O 1
ATOM 615 N N . LYS A 1 73 ? 19.761 -3.909 -6.038 1.00 90.94 73 LYS A N 1
ATOM 616 C CA . LYS A 1 73 ? 19.789 -4.589 -7.352 1.00 90.94 73 LYS A CA 1
ATOM 617 C C . LYS A 1 73 ? 18.751 -5.707 -7.547 1.00 90.94 73 LYS A C 1
ATOM 619 O O . LYS A 1 73 ? 18.259 -5.915 -8.655 1.00 90.94 73 LYS A O 1
ATOM 624 N N . ASP A 1 74 ? 18.433 -6.444 -6.486 1.00 91.81 74 ASP A N 1
ATOM 625 C CA . ASP A 1 74 ? 17.501 -7.576 -6.555 1.00 91.81 74 ASP A CA 1
ATOM 626 C C . ASP A 1 74 ? 16.057 -7.202 -6.206 1.00 91.81 74 ASP A C 1
ATOM 628 O O . ASP A 1 74 ? 15.169 -8.047 -6.316 1.00 91.81 74 ASP A O 1
ATOM 632 N N . ASP A 1 75 ? 15.804 -5.952 -5.815 1.00 95.88 75 ASP A N 1
ATOM 633 C CA . ASP A 1 75 ? 14.453 -5.470 -5.555 1.00 95.88 75 ASP A CA 1
ATOM 634 C C . ASP A 1 75 ? 13.618 -5.412 -6.838 1.00 95.88 75 ASP A C 1
ATOM 636 O O . ASP A 1 75 ? 14.115 -5.483 -7.963 1.00 95.88 75 ASP A O 1
ATOM 640 N N . ILE A 1 76 ? 12.305 -5.266 -6.671 1.00 97.62 76 ILE A N 1
ATOM 641 C CA . ILE A 1 76 ? 11.366 -5.226 -7.792 1.00 97.62 76 ILE A CA 1
ATOM 642 C C . ILE A 1 76 ? 10.538 -3.956 -7.690 1.00 97.62 76 ILE A C 1
ATOM 644 O O . ILE A 1 76 ? 9.863 -3.737 -6.685 1.00 97.62 76 ILE A O 1
ATOM 648 N N . VAL A 1 77 ? 10.587 -3.127 -8.731 1.00 98.12 77 VAL A N 1
ATOM 649 C CA . VAL A 1 77 ? 9.924 -1.822 -8.789 1.00 98.12 77 VAL A CA 1
ATOM 650 C C . VAL A 1 77 ? 8.629 -1.926 -9.581 1.00 98.12 77 VAL A C 1
ATOM 652 O O . VAL A 1 77 ? 8.622 -2.477 -10.676 1.00 98.12 77 VAL A O 1
ATOM 655 N N . PHE A 1 78 ? 7.558 -1.343 -9.054 1.00 98.31 78 PHE A N 1
ATOM 656 C CA . PHE A 1 78 ? 6.211 -1.331 -9.610 1.00 98.31 78 PHE A CA 1
ATOM 657 C C . PHE A 1 78 ? 5.767 0.100 -9.887 1.00 98.31 78 PHE A C 1
ATOM 659 O O . PHE A 1 78 ? 5.997 1.005 -9.078 1.00 98.31 78 PHE A O 1
ATOM 666 N N . HIS A 1 79 ? 5.105 0.296 -11.022 1.00 96.81 79 HIS A N 1
ATOM 667 C CA . HIS A 1 79 ? 4.490 1.563 -11.398 1.00 96.81 79 HIS A CA 1
ATOM 668 C C . HIS A 1 79 ? 3.382 1.310 -12.435 1.00 96.81 79 HIS A C 1
ATOM 670 O O . HIS A 1 79 ? 3.188 0.187 -12.899 1.00 96.81 79 HIS A O 1
ATOM 676 N N . THR A 1 80 ? 2.619 2.341 -12.790 1.00 94.38 80 THR A N 1
ATOM 677 C CA . THR A 1 80 ? 1.572 2.241 -13.823 1.00 94.38 80 THR A CA 1
ATOM 678 C C . THR A 1 80 ? 1.831 3.255 -14.927 1.00 94.38 80 THR A C 1
ATOM 680 O O . THR A 1 80 ? 2.495 4.265 -14.703 1.00 94.38 80 THR A O 1
ATOM 683 N N . ASP A 1 81 ? 1.278 3.053 -16.116 1.00 90.94 81 ASP A N 1
ATOM 684 C CA . ASP A 1 81 ? 1.424 4.037 -17.199 1.00 90.94 81 ASP A CA 1
ATOM 685 C C . ASP A 1 81 ? 0.650 5.344 -16.920 1.00 90.94 81 ASP A C 1
ATOM 687 O O . ASP A 1 81 ? 0.812 6.363 -17.595 1.00 90.94 81 ASP A O 1
ATOM 691 N N . MET A 1 82 ? -0.169 5.366 -15.865 1.00 87.56 82 MET A N 1
ATOM 692 C CA . MET A 1 82 ? -0.893 6.548 -15.432 1.00 87.56 82 MET A CA 1
ATOM 693 C C . MET A 1 82 ? 0.003 7.474 -14.604 1.00 87.56 82 MET A C 1
ATOM 695 O O . MET A 1 82 ? 0.483 7.110 -13.529 1.00 87.56 82 MET A O 1
ATOM 699 N N . ALA A 1 83 ? 0.136 8.734 -15.037 1.00 85.75 83 ALA A N 1
ATOM 700 C CA . ALA A 1 83 ? 0.856 9.752 -14.265 1.00 85.75 83 ALA A CA 1
ATOM 701 C C . ALA A 1 83 ? 0.297 9.887 -12.835 1.00 85.75 83 ALA A C 1
ATOM 703 O O . ALA A 1 83 ? -0.883 9.629 -12.606 1.00 85.75 83 ALA A O 1
ATOM 704 N N . GLY A 1 84 ? 1.114 10.310 -11.870 1.00 84.00 84 GLY A N 1
ATOM 705 C CA . GLY A 1 84 ? 0.684 10.452 -10.471 1.00 84.00 84 GLY A CA 1
ATOM 706 C C . GLY A 1 84 ? 0.452 9.128 -9.735 1.00 84.00 84 GLY A C 1
ATOM 707 O O . GLY A 1 84 ? -0.133 9.142 -8.655 1.00 84.00 84 GLY A O 1
ATOM 708 N N . SER A 1 85 ? 0.883 8.004 -10.310 1.00 89.06 85 SER A N 1
ATOM 709 C CA . SER A 1 85 ? 0.933 6.721 -9.613 1.00 89.06 85 SER A CA 1
ATOM 710 C C . SER A 1 85 ? 2.131 6.662 -8.661 1.00 89.06 85 SER A C 1
ATOM 712 O O . SER A 1 85 ? 3.144 7.333 -8.885 1.00 89.06 85 SER A O 1
ATOM 714 N N . PRO A 1 86 ? 2.026 5.904 -7.562 1.00 94.19 86 PRO A N 1
ATOM 715 C CA . PRO A 1 86 ? 3.159 5.677 -6.680 1.00 94.19 86 PRO A CA 1
ATOM 716 C C . PRO A 1 86 ? 4.178 4.755 -7.354 1.00 94.19 86 PRO A C 1
ATOM 718 O O . PRO A 1 86 ? 3.807 3.850 -8.101 1.00 94.19 86 PRO A O 1
ATOM 721 N N . PHE A 1 87 ? 5.454 4.951 -7.033 1.00 96.38 87 PHE A N 1
ATOM 722 C CA . PHE A 1 87 ? 6.451 3.900 -7.207 1.00 96.38 87 PHE A CA 1
ATOM 723 C C . PHE A 1 87 ? 6.393 2.995 -5.989 1.00 96.38 87 PHE A C 1
ATOM 725 O O . PHE A 1 87 ? 6.604 3.477 -4.872 1.00 96.38 87 PHE A O 1
ATOM 732 N N . PHE A 1 88 ? 6.096 1.717 -6.211 1.00 97.88 88 PHE A N 1
ATOM 733 C CA . PHE A 1 88 ? 6.185 0.683 -5.189 1.00 97.88 88 PHE A CA 1
ATOM 734 C C . PHE A 1 88 ? 7.424 -0.187 -5.394 1.00 97.88 88 PHE A C 1
ATOM 736 O O . PHE A 1 88 ? 7.901 -0.342 -6.512 1.00 97.88 88 PHE A O 1
ATOM 743 N N . VAL A 1 89 ? 7.958 -0.750 -4.317 1.00 98.00 89 VAL A N 1
ATOM 744 C CA . VAL A 1 89 ? 9.153 -1.591 -4.322 1.00 98.00 89 VAL A CA 1
ATOM 745 C C . VAL A 1 89 ? 8.931 -2.771 -3.393 1.00 98.00 89 VAL A C 1
ATOM 747 O O . VAL A 1 89 ? 8.604 -2.575 -2.222 1.00 98.00 89 VAL A O 1
ATOM 750 N N . VAL A 1 90 ? 9.138 -3.984 -3.897 1.00 97.69 90 VAL A N 1
ATOM 751 C CA . VAL A 1 90 ? 9.297 -5.179 -3.062 1.00 97.69 90 VAL A CA 1
ATOM 752 C C . VAL A 1 90 ? 10.766 -5.274 -2.677 1.00 97.69 90 VAL A C 1
ATOM 754 O O . VAL A 1 90 ? 11.618 -5.441 -3.551 1.00 97.69 90 VAL A O 1
ATOM 757 N N . LYS A 1 91 ? 11.051 -5.161 -1.379 1.00 94.19 91 LYS A N 1
ATOM 758 C CA . LYS A 1 91 ? 12.395 -5.310 -0.825 1.00 94.19 91 LYS A CA 1
ATOM 759 C C . LYS A 1 91 ? 12.719 -6.794 -0.677 1.00 94.19 91 LYS A C 1
ATOM 761 O O . LYS A 1 91 ? 12.135 -7.471 0.168 1.00 94.19 91 LYS A O 1
ATOM 766 N N . VAL A 1 92 ? 13.638 -7.313 -1.487 1.00 89.75 92 VAL A N 1
ATOM 767 C CA . VAL A 1 92 ? 13.938 -8.758 -1.519 1.00 89.75 92 VAL A CA 1
ATOM 768 C C . VAL A 1 92 ? 14.745 -9.212 -0.300 1.00 89.75 92 VAL A C 1
ATOM 770 O O . VAL A 1 92 ? 14.522 -10.310 0.212 1.00 89.75 92 VAL A O 1
ATOM 773 N N . HIS A 1 93 ? 15.610 -8.338 0.211 1.00 83.19 93 HIS A N 1
ATOM 774 C CA . HIS A 1 93 ? 16.475 -8.604 1.364 1.00 83.19 93 HIS A CA 1
ATOM 775 C C . HIS A 1 93 ? 15.862 -8.195 2.714 1.00 83.19 93 HIS A C 1
ATOM 777 O O . HIS A 1 93 ? 16.428 -8.499 3.757 1.00 83.19 93 HIS A O 1
ATOM 783 N N . GLU A 1 94 ? 14.699 -7.536 2.716 1.00 77.38 94 GLU A N 1
ATOM 784 C CA . GLU A 1 94 ? 14.020 -7.075 3.933 1.00 77.38 94 GLU A CA 1
ATOM 785 C C . GLU A 1 94 ? 12.751 -7.898 4.151 1.00 77.38 94 GLU A C 1
ATOM 787 O O . GLU A 1 94 ? 11.732 -7.726 3.468 1.00 77.38 94 GLU A O 1
ATOM 792 N N . ARG A 1 95 ? 12.802 -8.803 5.127 1.00 72.12 95 ARG A N 1
ATOM 793 C CA . ARG A 1 95 ? 11.650 -9.607 5.538 1.00 72.12 95 ARG A CA 1
ATOM 794 C C . ARG A 1 95 ? 11.187 -9.195 6.921 1.00 72.12 95 ARG A C 1
ATOM 796 O O . ARG A 1 95 ? 11.973 -8.738 7.742 1.00 72.12 95 ARG A O 1
ATOM 803 N N . MET A 1 96 ? 9.893 -9.357 7.188 1.00 69.38 96 MET A N 1
ATOM 804 C CA . MET A 1 96 ? 9.361 -9.157 8.533 1.00 69.38 96 MET A CA 1
ATOM 805 C C . MET A 1 96 ? 10.127 -10.055 9.509 1.00 69.38 96 MET A C 1
ATOM 807 O O . MET A 1 96 ? 10.068 -11.279 9.379 1.00 69.38 96 MET A O 1
ATOM 811 N N . ASN A 1 97 ? 10.798 -9.448 10.491 1.00 53.34 97 ASN A N 1
ATOM 812 C CA . ASN A 1 97 ? 11.382 -10.174 11.611 1.00 53.34 97 ASN A CA 1
ATOM 813 C C . ASN A 1 97 ? 10.239 -10.860 12.357 1.00 53.34 97 ASN A C 1
ATOM 815 O O . ASN A 1 97 ? 9.469 -10.223 13.080 1.00 53.34 97 ASN A O 1
ATOM 819 N N . VAL A 1 98 ? 10.068 -12.157 12.120 1.00 45.56 98 VAL A N 1
ATOM 820 C CA . VAL A 1 98 ? 9.119 -12.957 12.881 1.00 45.56 98 VAL A CA 1
ATOM 821 C C . VAL A 1 98 ? 9.684 -13.021 14.291 1.00 45.56 98 VAL A C 1
ATOM 823 O O . VAL A 1 98 ? 10.761 -13.576 14.491 1.00 45.56 98 VAL A O 1
ATOM 826 N N . ILE A 1 99 ? 8.985 -12.429 15.266 1.00 37.69 99 ILE A N 1
ATOM 827 C CA . ILE A 1 99 ? 9.283 -12.707 16.669 1.00 37.69 99 ILE A CA 1
ATOM 828 C C . ILE A 1 99 ? 9.030 -14.198 16.844 1.00 37.69 99 ILE A C 1
ATOM 830 O O . ILE A 1 99 ? 7.900 -14.684 16.787 1.00 37.69 99 ILE A O 1
ATOM 834 N N . ALA A 1 100 ? 10.137 -14.904 16.963 1.00 38.94 100 ALA A N 1
ATOM 835 C CA . ALA A 1 100 ? 10.234 -16.318 17.173 1.00 38.94 100 ALA A CA 1
ATOM 836 C C . ALA A 1 100 ? 9.484 -16.740 18.447 1.00 38.94 100 ALA A C 1
ATOM 838 O O . ALA A 1 100 ? 10.010 -16.661 19.553 1.00 38.94 100 ALA A O 1
ATOM 839 N N . GLY A 1 101 ? 8.282 -17.285 18.258 1.00 37.56 101 GLY A N 1
ATOM 840 C CA . GLY A 1 101 ? 7.935 -18.544 18.918 1.00 37.56 101 GLY A CA 1
ATOM 841 C C . GLY A 1 101 ? 8.822 -19.712 18.454 1.00 37.56 101 GLY A C 1
ATOM 842 O O . GLY A 1 101 ? 8.784 -20.755 19.084 1.00 37.56 101 GLY A O 1
ATOM 843 N N . ASP A 1 102 ? 9.661 -19.515 17.428 1.00 37.47 102 ASP A N 1
ATOM 844 C CA . ASP A 1 102 ? 10.646 -20.475 16.930 1.00 37.47 102 ASP A CA 1
ATOM 845 C C . ASP A 1 102 ? 12.022 -19.807 16.741 1.00 37.47 102 ASP A C 1
ATOM 847 O O . ASP A 1 102 ? 12.298 -19.156 15.736 1.00 37.47 102 ASP A O 1
ATOM 851 N N . THR A 1 103 ? 12.872 -19.964 17.762 1.00 30.97 103 THR A N 1
ATOM 852 C CA . THR A 1 103 ? 14.332 -19.727 17.819 1.00 30.97 103 THR A CA 1
ATOM 853 C C . THR A 1 103 ? 14.909 -18.311 17.598 1.00 30.97 103 THR A C 1
ATOM 855 O O . THR A 1 103 ? 14.945 -17.758 16.506 1.00 30.97 103 THR A O 1
ATOM 858 N N . TYR A 1 104 ? 15.436 -17.792 18.713 1.00 32.50 104 TYR A N 1
ATOM 859 C CA . TYR A 1 104 ? 16.437 -16.743 18.942 1.00 32.50 104 TYR A CA 1
ATOM 860 C C . TYR A 1 104 ? 17.315 -16.309 17.759 1.00 32.50 104 TYR A C 1
ATOM 862 O O . TYR A 1 104 ? 18.028 -17.133 17.207 1.00 32.50 104 TYR A O 1
ATOM 870 N N . LEU A 1 105 ? 17.409 -14.990 17.546 1.00 30.78 105 LEU A N 1
ATOM 871 C CA . LEU A 1 105 ? 18.666 -14.231 17.655 1.00 30.78 105 LEU A CA 1
ATOM 872 C C . LEU A 1 105 ? 18.327 -12.796 18.102 1.00 30.78 105 LEU A C 1
ATOM 874 O O . LEU A 1 105 ? 17.950 -11.939 17.309 1.00 30.78 105 LEU A O 1
ATOM 878 N N . ASN A 1 106 ? 18.437 -12.551 19.409 1.00 38.69 106 ASN A N 1
ATOM 879 C CA . ASN A 1 106 ? 18.773 -11.226 19.920 1.00 38.69 106 ASN A CA 1
ATOM 880 C C . ASN A 1 106 ? 20.292 -11.141 19.833 1.00 38.69 106 ASN A C 1
ATOM 882 O O . ASN A 1 106 ? 20.933 -11.784 20.655 1.00 38.69 106 ASN A O 1
ATOM 886 N N . ASN A 1 107 ? 20.852 -10.339 18.934 1.00 40.09 107 ASN A N 1
ATOM 887 C CA . ASN A 1 107 ? 22.260 -9.981 19.042 1.00 40.09 107 ASN A CA 1
ATOM 888 C C . ASN A 1 107 ? 22.394 -8.472 19.271 1.00 40.09 107 ASN A C 1
ATOM 890 O O . ASN A 1 107 ? 22.262 -7.641 18.377 1.00 40.09 107 ASN A O 1
ATOM 894 N N . LYS A 1 108 ? 22.692 -8.138 20.535 1.00 40.50 108 LYS A N 1
ATOM 895 C CA . LYS A 1 108 ? 23.899 -7.346 20.785 1.00 40.50 108 LYS A CA 1
ATOM 896 C C . LYS A 1 108 ? 25.039 -8.069 20.059 1.00 40.50 108 LYS A C 1
ATOM 898 O O . LYS A 1 108 ? 25.053 -9.290 20.093 1.00 40.50 108 LYS A O 1
ATOM 903 N N . ASP A 1 109 ? 25.924 -7.303 19.437 1.00 40.06 109 ASP A N 1
ATOM 904 C CA . ASP A 1 109 ? 27.132 -7.737 18.715 1.00 40.06 109 ASP A CA 1
ATOM 905 C C . ASP A 1 109 ? 26.975 -7.657 17.185 1.00 40.06 109 ASP A C 1
ATOM 907 O O . ASP A 1 109 ? 26.827 -8.633 16.457 1.00 40.06 109 ASP A O 1
ATOM 911 N N . ALA A 1 110 ? 27.047 -6.411 16.704 1.00 45.25 110 ALA A N 1
ATOM 912 C CA . ALA A 1 110 ? 27.016 -5.991 15.299 1.00 45.25 110 ALA A CA 1
ATOM 913 C C . ALA A 1 110 ? 28.249 -6.426 14.467 1.00 45.25 110 ALA A C 1
ATOM 915 O O . ALA A 1 110 ? 28.393 -6.011 13.318 1.00 45.25 110 ALA A O 1
ATOM 916 N N . GLU A 1 111 ? 29.161 -7.224 15.030 1.00 45.34 111 GLU A N 1
ATOM 917 C CA . GLU A 1 111 ? 30.400 -7.653 14.364 1.00 45.34 111 GLU A CA 1
ATOM 918 C C . GLU A 1 111 ? 30.327 -9.091 13.821 1.00 45.34 111 GLU A C 1
ATOM 920 O O . GLU A 1 111 ? 30.882 -9.352 12.754 1.00 45.34 111 GLU A O 1
ATOM 925 N N . GLU A 1 112 ? 29.562 -9.999 14.442 1.00 39.47 112 GLU A N 1
ATOM 926 C CA . GLU A 1 112 ? 29.334 -11.356 13.902 1.00 39.47 112 GLU A CA 1
ATOM 927 C C . GLU A 1 112 ? 28.347 -11.367 12.719 1.00 39.47 112 GLU A C 1
ATOM 929 O O . GLU A 1 112 ? 28.443 -12.206 11.822 1.00 39.47 112 GLU A O 1
ATOM 934 N N . GLU A 1 113 ? 27.451 -10.377 12.644 1.00 46.44 113 GLU A N 1
ATOM 935 C CA . GLU A 1 113 ? 26.490 -10.186 11.542 1.00 46.44 113 GLU A CA 1
ATOM 936 C C . GLU A 1 113 ? 27.182 -9.944 10.186 1.00 46.44 113 GLU A C 1
ATOM 938 O O . GLU A 1 113 ? 26.621 -10.217 9.123 1.00 46.44 113 GLU A O 1
ATOM 943 N N . LYS A 1 114 ? 28.431 -9.462 10.218 1.00 43.19 114 LYS A N 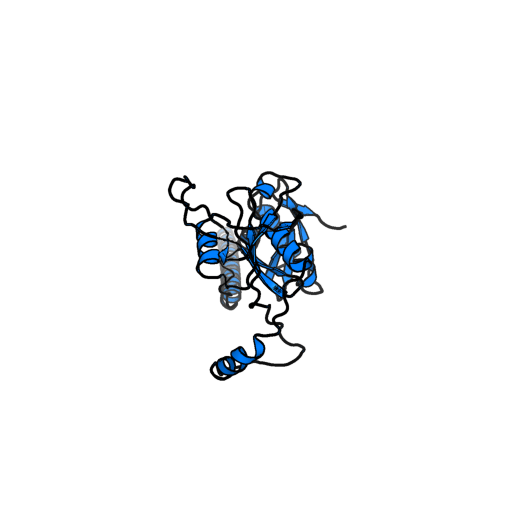1
ATOM 944 C CA . LYS A 1 114 ? 29.214 -9.100 9.033 1.00 43.19 114 LYS A CA 1
ATOM 945 C C . LYS A 1 114 ? 29.915 -10.290 8.370 1.00 43.19 114 LYS A C 1
ATOM 947 O O . LYS A 1 114 ? 30.205 -10.216 7.186 1.00 43.19 114 LYS A O 1
ATOM 952 N N . LEU A 1 115 ? 30.175 -11.363 9.119 1.00 42.00 115 LEU A N 1
ATOM 953 C CA . LEU A 1 115 ? 30.832 -12.583 8.624 1.00 42.00 115 LEU A CA 1
ATOM 954 C C . LEU A 1 115 ? 29.819 -13.632 8.136 1.00 42.00 115 LEU A C 1
ATOM 956 O O . LEU A 1 115 ? 30.117 -14.408 7.238 1.00 42.00 115 LEU A O 1
ATOM 960 N N . VAL A 1 116 ? 28.593 -13.621 8.669 1.00 46.25 116 VAL A N 1
ATOM 961 C CA . VAL A 1 116 ? 27.505 -14.529 8.250 1.00 46.25 116 VAL A CA 1
ATOM 962 C C . VAL A 1 116 ? 26.770 -14.026 6.991 1.00 46.25 116 VAL A C 1
ATOM 964 O O . VAL A 1 116 ? 26.091 -14.799 6.310 1.00 46.25 116 VAL A O 1
ATOM 967 N N . SER A 1 117 ? 26.893 -12.737 6.659 1.00 45.84 117 SER A N 1
ATOM 968 C CA . SER A 1 117 ? 26.226 -12.108 5.510 1.00 45.84 117 SER A CA 1
ATOM 969 C C . SER A 1 117 ? 26.847 -12.465 4.154 1.00 45.84 117 SER A C 1
ATOM 971 O O . SER A 1 117 ? 26.133 -12.460 3.151 1.00 45.84 117 SER A O 1
ATOM 973 N N . GLU A 1 118 ? 28.129 -12.835 4.108 1.00 41.75 118 GLU A N 1
ATOM 974 C CA . GLU A 1 118 ? 28.820 -13.168 2.854 1.00 41.75 118 GLU A CA 1
ATOM 975 C C . GLU A 1 118 ? 28.473 -14.587 2.352 1.00 41.75 118 GLU A C 1
ATOM 977 O O . GLU A 1 118 ? 28.237 -14.773 1.156 1.00 41.75 118 GLU A O 1
ATOM 982 N N . GLU A 1 119 ? 28.305 -15.569 3.248 1.00 38.22 119 GLU A N 1
ATOM 983 C CA . GLU A 1 119 ? 28.023 -16.972 2.877 1.00 38.22 119 GLU A CA 1
ATOM 984 C C . GLU A 1 119 ? 26.526 -17.294 2.666 1.00 38.22 119 GLU A C 1
ATOM 986 O O . GLU A 1 119 ? 26.187 -18.251 1.971 1.00 38.22 119 GLU A O 1
ATOM 991 N N . LYS A 1 120 ? 25.590 -16.491 3.197 1.00 38.44 120 LYS A N 1
ATOM 992 C CA . LYS A 1 120 ? 24.132 -16.681 2.984 1.00 38.44 120 LYS A CA 1
ATOM 993 C C . LYS A 1 120 ? 23.589 -16.078 1.680 1.00 38.44 120 LYS A C 1
ATOM 995 O O . LYS A 1 120 ? 22.383 -16.151 1.431 1.00 38.44 120 LYS A O 1
ATOM 1000 N N . SER A 1 121 ? 24.450 -15.499 0.846 1.00 42.19 121 SER A N 1
ATOM 1001 C CA . SER A 1 121 ? 24.064 -14.767 -0.368 1.00 42.19 121 SER A CA 1
ATOM 1002 C C . SER A 1 121 ? 23.457 -15.636 -1.487 1.00 42.19 121 SER A C 1
ATOM 1004 O O . SER A 1 121 ? 22.808 -15.098 -2.382 1.00 42.19 121 SER A O 1
ATOM 1006 N N . GLU A 1 122 ? 23.559 -16.970 -1.431 1.00 42.59 122 GLU A N 1
ATOM 1007 C CA . GLU A 1 122 ? 23.164 -17.832 -2.562 1.00 42.59 122 GLU A CA 1
ATOM 1008 C C . GLU A 1 122 ? 21.756 -18.452 -2.500 1.00 42.59 122 GLU A C 1
ATOM 1010 O O . GLU A 1 122 ? 21.334 -19.082 -3.469 1.00 42.59 122 GLU A O 1
ATOM 1015 N N . ASN A 1 123 ? 20.967 -18.255 -1.435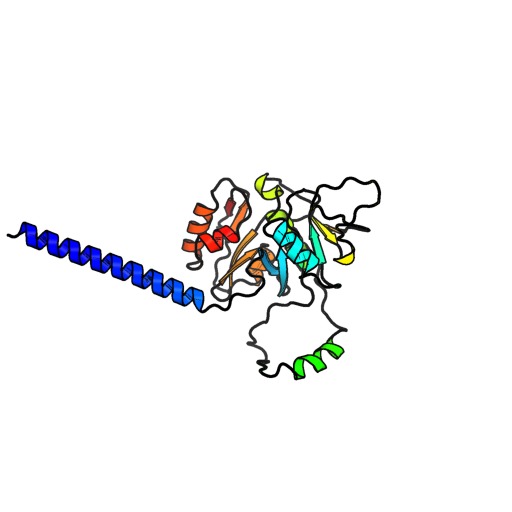 1.00 48.56 123 ASN A N 1
ATOM 1016 C CA . ASN A 1 123 ? 19.606 -18.822 -1.378 1.00 48.56 123 ASN A CA 1
ATOM 1017 C C . ASN A 1 123 ? 18.547 -17.846 -0.851 1.00 48.56 123 ASN A C 1
ATOM 1019 O O . ASN A 1 123 ? 17.709 -18.161 -0.003 1.00 48.56 123 ASN A O 1
ATOM 1023 N N . ILE A 1 124 ? 18.583 -16.624 -1.376 1.00 62.59 124 ILE A N 1
ATOM 1024 C CA . ILE A 1 124 ? 17.568 -15.611 -1.102 1.00 62.59 124 ILE A CA 1
ATOM 1025 C C . ILE A 1 124 ? 16.290 -16.019 -1.836 1.00 62.59 124 ILE A C 1
ATOM 1027 O O . ILE A 1 124 ? 16.200 -15.945 -3.064 1.00 62.59 124 ILE A O 1
ATOM 1031 N N . ALA A 1 125 ? 15.293 -16.487 -1.084 1.00 74.38 125 ALA A N 1
ATOM 1032 C CA . ALA A 1 125 ? 14.014 -16.869 -1.665 1.00 74.38 125 ALA A CA 1
ATOM 1033 C C . ALA A 1 125 ? 13.387 -15.659 -2.381 1.00 74.38 125 ALA A C 1
ATOM 1035 O O . ALA A 1 125 ? 13.187 -14.592 -1.793 1.00 74.38 125 ALA A O 1
ATOM 1036 N N . LYS A 1 126 ? 13.111 -15.832 -3.673 1.00 86.88 126 LYS A N 1
ATOM 1037 C CA . LYS A 1 126 ? 12.574 -14.784 -4.542 1.00 86.88 126 LYS A CA 1
ATOM 1038 C C . LYS A 1 126 ? 11.074 -14.593 -4.286 1.00 86.88 126 LYS A C 1
ATOM 1040 O O . LYS A 1 126 ? 10.401 -15.585 -4.004 1.00 86.88 126 LYS A O 1
ATOM 1045 N N . PRO A 1 127 ? 10.543 -13.363 -4.407 1.00 91.62 127 PRO A N 1
ATOM 1046 C CA . PRO A 1 127 ? 9.104 -13.125 -4.345 1.00 91.62 127 PRO A CA 1
ATOM 1047 C C . PRO A 1 127 ? 8.361 -13.980 -5.371 1.00 91.62 127 PRO A C 1
ATOM 1049 O O . PRO A 1 127 ? 8.747 -14.011 -6.544 1.00 91.62 127 PRO A O 1
ATOM 1052 N N . THR A 1 128 ? 7.305 -14.672 -4.946 1.00 95.12 128 THR A N 1
ATOM 1053 C CA . THR A 1 128 ? 6.470 -15.437 -5.876 1.00 95.12 128 THR A CA 1
ATOM 1054 C C . THR A 1 128 ? 5.459 -14.525 -6.558 1.00 95.12 128 THR A C 1
ATOM 1056 O O . THR A 1 128 ? 5.299 -13.351 -6.210 1.00 95.12 128 THR A O 1
ATOM 1059 N N . GLN A 1 129 ? 4.711 -15.089 -7.509 1.00 96.00 129 GLN A N 1
ATOM 1060 C CA . GLN A 1 129 ? 3.618 -14.393 -8.180 1.00 96.00 129 GLN A CA 1
ATOM 1061 C C . GLN A 1 129 ? 2.611 -13.777 -7.194 1.00 96.00 129 GLN A C 1
ATOM 1063 O O . GLN A 1 129 ? 2.046 -12.729 -7.491 1.00 96.00 129 GLN A O 1
ATOM 1068 N N . THR A 1 130 ? 2.430 -14.376 -6.013 1.00 96.75 130 THR A N 1
ATOM 1069 C CA . THR A 1 130 ? 1.549 -13.847 -4.964 1.00 96.75 130 THR A CA 1
ATOM 1070 C C . THR A 1 130 ? 2.032 -12.487 -4.464 1.00 96.75 130 THR A C 1
ATOM 1072 O O . THR A 1 130 ? 1.270 -11.525 -4.498 1.00 96.75 130 THR A O 1
ATOM 1075 N N . THR A 1 131 ? 3.300 -12.361 -4.060 1.00 96.81 131 THR A N 1
ATOM 1076 C CA . THR A 1 131 ? 3.855 -11.073 -3.613 1.00 96.81 131 THR A CA 1
ATOM 1077 C C . THR A 1 131 ? 3.893 -10.044 -4.741 1.00 96.81 131 THR A C 1
ATOM 1079 O O . THR A 1 131 ? 3.635 -8.865 -4.494 1.00 96.81 131 THR A O 1
ATOM 1082 N N . LEU A 1 132 ? 4.176 -10.464 -5.982 1.00 98.12 132 LEU A N 1
ATOM 1083 C CA . LEU A 1 132 ? 4.132 -9.552 -7.129 1.00 98.12 132 LEU A CA 1
ATOM 1084 C C . LEU A 1 132 ? 2.717 -9.002 -7.348 1.00 98.12 132 LEU A C 1
ATOM 1086 O O . LEU A 1 132 ? 2.550 -7.797 -7.535 1.00 98.12 132 LEU A O 1
ATOM 1090 N N . GLN A 1 133 ? 1.705 -9.868 -7.271 1.00 98.31 133 GLN A N 1
ATOM 1091 C CA . GLN A 1 133 ? 0.304 -9.483 -7.408 1.00 98.31 133 GLN A CA 1
ATOM 1092 C C . GLN A 1 133 ? -0.139 -8.555 -6.273 1.00 98.31 133 GLN A C 1
ATOM 1094 O O . GLN A 1 133 ? -0.735 -7.517 -6.532 1.00 98.31 133 GLN A O 1
ATOM 1099 N N . GLU A 1 134 ? 0.225 -8.860 -5.028 1.00 98.50 134 GLU A N 1
ATOM 1100 C CA . GLU A 1 134 ? -0.061 -7.997 -3.879 1.00 98.50 134 GLU A CA 1
ATOM 1101 C C . GLU A 1 134 ? 0.558 -6.602 -4.054 1.00 98.50 134 GLU A C 1
ATOM 1103 O O . GLU A 1 134 ? -0.095 -5.580 -3.837 1.00 98.50 134 GLU A O 1
ATOM 1108 N N . CYS A 1 135 ? 1.812 -6.521 -4.498 1.00 98.19 135 CYS A N 1
ATOM 1109 C CA . CYS A 1 135 ? 2.443 -5.231 -4.764 1.00 98.19 135 CYS A CA 1
ATOM 1110 C C . CYS A 1 135 ? 1.760 -4.474 -5.913 1.00 98.19 135 CYS A C 1
ATOM 1112 O O . CYS A 1 135 ? 1.585 -3.252 -5.833 1.00 98.19 135 CYS A O 1
ATOM 1114 N N . ALA A 1 136 ? 1.303 -5.185 -6.947 1.00 98.19 136 ALA A N 1
ATOM 1115 C CA . ALA A 1 136 ? 0.520 -4.595 -8.023 1.00 98.19 136 ALA A CA 1
ATOM 1116 C C . ALA A 1 136 ? -0.825 -4.037 -7.527 1.00 98.19 136 ALA A C 1
ATOM 1118 O O . ALA A 1 136 ? -1.145 -2.883 -7.818 1.00 98.19 136 ALA A O 1
ATOM 1119 N N . ASP A 1 137 ? -1.563 -4.794 -6.711 1.00 97.69 137 ASP A N 1
ATOM 1120 C CA . ASP A 1 137 ? -2.829 -4.361 -6.106 1.00 97.69 137 ASP A CA 1
ATOM 1121 C C . ASP A 1 137 ? -2.641 -3.072 -5.300 1.00 97.69 137 ASP A C 1
ATOM 1123 O O . ASP A 1 137 ? -3.380 -2.099 -5.476 1.00 97.69 137 ASP A O 1
ATOM 1127 N N . ALA A 1 138 ? -1.597 -3.013 -4.465 1.00 97.88 138 ALA A N 1
ATOM 1128 C CA . ALA A 1 138 ? -1.267 -1.808 -3.709 1.00 97.88 138 ALA A CA 1
ATOM 1129 C C . ALA A 1 138 ? -0.934 -0.627 -4.635 1.00 97.88 138 ALA A C 1
ATOM 1131 O O . ALA A 1 138 ? -1.452 0.476 -4.443 1.00 97.88 138 ALA A O 1
ATOM 1132 N N . THR A 1 139 ? -0.111 -0.855 -5.662 1.00 97.94 139 THR A N 1
ATOM 1133 C CA . THR A 1 139 ? 0.278 0.176 -6.637 1.00 97.94 139 THR A CA 1
ATOM 1134 C C . THR A 1 139 ? -0.948 0.783 -7.316 1.00 97.94 139 THR A C 1
ATOM 1136 O O . THR A 1 139 ? -1.078 2.008 -7.371 1.00 97.94 139 THR A O 1
ATOM 1139 N N . ALA A 1 140 ? -1.882 -0.057 -7.769 1.00 96.81 140 ALA A N 1
ATOM 1140 C CA . ALA A 1 140 ? -3.121 0.391 -8.392 1.00 96.81 140 ALA A CA 1
ATOM 1141 C C . ALA A 1 140 ? -4.040 1.118 -7.403 1.00 96.81 140 ALA A C 1
ATOM 1143 O O . ALA A 1 140 ? -4.529 2.207 -7.718 1.00 96.81 140 ALA A O 1
ATOM 1144 N N . CYS A 1 141 ? -4.229 0.581 -6.195 1.00 96.44 141 CYS A N 1
ATOM 1145 C CA . CYS A 1 141 ? -5.096 1.179 -5.177 1.00 96.44 141 CYS A CA 1
ATOM 1146 C C . CYS A 1 141 ? -4.640 2.569 -4.737 1.00 96.44 141 CYS A C 1
ATOM 1148 O O . CYS A 1 141 ? -5.468 3.437 -4.483 1.00 96.44 141 CYS A O 1
ATOM 1150 N N . TYR A 1 142 ? -3.333 2.811 -4.659 1.00 96.38 142 TYR A N 1
ATOM 1151 C CA . TYR A 1 142 ? -2.794 4.118 -4.281 1.00 96.38 142 TYR A CA 1
ATOM 1152 C C . TYR A 1 142 ? -2.546 5.053 -5.474 1.00 96.38 142 TYR A C 1
ATOM 1154 O O . TYR A 1 142 ? -2.063 6.170 -5.282 1.00 96.38 142 TYR A O 1
ATOM 1162 N N . SER A 1 143 ? -2.882 4.624 -6.692 1.00 95.19 143 SER A N 1
ATOM 1163 C CA . SER A 1 143 ? -2.793 5.439 -7.903 1.00 95.19 143 SER A CA 1
ATOM 1164 C C . SER A 1 143 ? -4.018 6.342 -8.098 1.00 95.19 143 SER A C 1
ATOM 1166 O O . SER A 1 143 ? -5.011 6.296 -7.365 1.00 95.19 143 SER A O 1
ATOM 1168 N N . ARG A 1 144 ? -3.993 7.141 -9.171 1.00 93.12 144 ARG A N 1
ATOM 1169 C CA . ARG A 1 144 ? -5.164 7.916 -9.598 1.00 93.12 144 ARG A CA 1
ATOM 1170 C C . ARG A 1 144 ? -6.345 7.052 -10.051 1.00 93.12 144 ARG A C 1
ATOM 1172 O O . ARG A 1 144 ? -7.459 7.572 -10.023 1.00 93.12 144 ARG A O 1
ATOM 1179 N N . ALA A 1 145 ? -6.157 5.780 -10.413 1.00 94.44 145 ALA A N 1
ATOM 1180 C CA . ALA A 1 145 ? -7.274 4.914 -10.806 1.00 94.44 145 ALA A CA 1
ATOM 1181 C C . ALA A 1 145 ? -8.319 4.776 -9.697 1.00 94.44 145 ALA A C 1
ATOM 1183 O O . ALA A 1 145 ? -9.513 4.841 -9.983 1.00 94.44 145 ALA A O 1
ATOM 1184 N N . TRP A 1 146 ? -7.886 4.704 -8.435 1.00 95.38 146 TRP A N 1
ATOM 1185 C CA . TRP A 1 146 ? -8.800 4.703 -7.295 1.00 95.38 146 TRP A CA 1
ATOM 1186 C C . TRP A 1 146 ? -9.631 5.982 -7.233 1.00 95.38 146 TRP A C 1
ATOM 1188 O O . TRP A 1 146 ? -10.855 5.946 -7.145 1.00 95.38 146 TRP A O 1
ATOM 1198 N N . LYS A 1 147 ? -8.974 7.143 -7.336 1.00 92.62 147 LYS A N 1
ATOM 1199 C CA . LYS A 1 147 ? -9.658 8.442 -7.313 1.00 92.62 147 LYS A CA 1
ATOM 1200 C C . LYS A 1 147 ? -10.671 8.578 -8.453 1.00 92.62 147 LYS A C 1
ATOM 1202 O O . LYS A 1 147 ? -11.712 9.200 -8.265 1.00 92.62 147 LYS A O 1
ATOM 1207 N N . LEU A 1 148 ? -10.347 8.023 -9.618 1.00 92.88 148 LEU A N 1
ATOM 1208 C CA . LEU A 1 148 ? -11.186 8.055 -10.814 1.00 92.88 148 LEU A CA 1
ATOM 1209 C C . LEU A 1 148 ? -12.265 6.963 -10.833 1.00 92.88 148 LEU A C 1
ATOM 1211 O O . LEU A 1 148 ? -13.129 7.006 -11.701 1.00 92.88 148 LEU A O 1
ATOM 1215 N N . GLY A 1 149 ? -12.241 6.007 -9.897 1.00 92.06 149 GLY A N 1
ATOM 1216 C CA . GLY A 1 149 ? -13.200 4.902 -9.876 1.00 92.06 149 GLY A CA 1
ATOM 1217 C C . GLY A 1 149 ? -13.075 3.961 -11.068 1.00 92.06 149 GLY A C 1
ATOM 1218 O O . GLY A 1 149 ? -14.081 3.427 -11.525 1.00 92.06 149 GLY A O 1
ATOM 1219 N N . LEU A 1 150 ? -11.861 3.783 -11.597 1.00 91.69 150 LEU A N 1
ATOM 1220 C CA . LEU A 1 150 ? -11.641 2.833 -12.685 1.00 91.69 150 LEU A CA 1
ATOM 1221 C C . LEU A 1 150 ? -11.878 1.403 -12.190 1.00 91.69 150 LEU A C 1
ATOM 1223 O O . LEU A 1 150 ? -11.610 1.089 -11.034 1.00 91.69 150 LEU A O 1
ATOM 1227 N N . ALA A 1 151 ? -12.378 0.540 -13.072 1.00 84.62 151 ALA A N 1
ATOM 1228 C CA . ALA A 1 151 ? -12.576 -0.872 -12.752 1.00 84.62 151 ALA A CA 1
ATOM 1229 C C . ALA A 1 151 ? -11.258 -1.660 -12.796 1.00 84.62 151 ALA A C 1
ATOM 1231 O O . ALA A 1 151 ? -11.060 -2.572 -11.998 1.00 84.62 151 ALA A O 1
ATOM 1232 N N . THR A 1 152 ? -10.362 -1.294 -13.715 1.00 82.38 152 THR A N 1
ATOM 1233 C CA . THR A 1 152 ? -9.069 -1.945 -13.935 1.00 82.38 152 THR A CA 1
ATOM 1234 C C . THR A 1 152 ? -7.982 -0.899 -14.190 1.00 82.38 152 THR A C 1
ATOM 1236 O O . THR A 1 152 ? -8.260 0.216 -14.645 1.00 82.38 152 THR A O 1
ATOM 1239 N N . LEU A 1 153 ? -6.738 -1.250 -13.866 1.00 93.50 153 LEU A N 1
ATOM 1240 C CA . LEU A 1 153 ? -5.542 -0.490 -14.220 1.00 93.50 153 LEU A CA 1
ATOM 1241 C C . LEU A 1 153 ? -4.365 -1.454 -14.289 1.00 93.50 153 LEU A C 1
ATOM 1243 O O . LEU A 1 153 ? -3.997 -2.018 -13.267 1.00 93.50 153 LEU A O 1
ATOM 1247 N N . ASP A 1 154 ? -3.735 -1.575 -15.447 1.00 95.88 154 ASP A N 1
ATOM 1248 C CA . ASP A 1 154 ? -2.549 -2.411 -15.587 1.00 95.88 154 ASP A CA 1
ATOM 1249 C C . ASP A 1 154 ? -1.378 -1.820 -14.791 1.00 95.88 154 ASP A C 1
ATOM 1251 O O . ASP A 1 154 ? -1.105 -0.614 -14.824 1.00 95.88 154 ASP A O 1
ATOM 1255 N N . VAL A 1 155 ? -0.669 -2.686 -14.071 1.00 97.81 155 VAL A N 1
ATOM 1256 C CA . VAL A 1 155 ? 0.547 -2.329 -13.334 1.00 97.81 155 VAL A CA 1
ATOM 1257 C C . VAL A 1 155 ? 1.697 -3.096 -13.946 1.00 97.81 155 VAL A C 1
ATOM 1259 O O . VAL A 1 155 ? 1.608 -4.312 -14.112 1.00 97.81 155 VAL A O 1
ATOM 1262 N N . PHE A 1 156 ? 2.791 -2.405 -14.245 1.00 97.88 156 PHE A N 1
ATOM 1263 C CA . PHE A 1 156 ? 4.016 -3.065 -14.662 1.00 97.88 156 PHE A CA 1
ATOM 1264 C C . PHE A 1 156 ? 5.026 -3.139 -13.523 1.00 97.88 156 PHE A C 1
ATOM 1266 O O . PHE A 1 156 ? 5.031 -2.308 -12.611 1.00 97.88 156 PHE A O 1
ATOM 1273 N N . TYR A 1 157 ? 5.931 -4.109 -13.622 1.00 98.25 157 TYR A N 1
ATOM 1274 C CA . TYR A 1 157 ? 7.112 -4.190 -12.780 1.00 98.25 157 TYR A CA 1
ATOM 1275 C C . TYR A 1 157 ? 8.397 -4.403 -13.582 1.00 98.25 157 TYR A C 1
ATOM 1277 O O . TYR A 1 157 ? 8.408 -5.023 -14.654 1.00 98.25 157 TYR A O 1
ATOM 1285 N N . VAL A 1 158 ? 9.486 -3.864 -13.039 1.00 97.69 158 VAL A N 1
ATOM 1286 C CA . VAL A 1 158 ? 10.831 -3.840 -13.623 1.00 97.69 158 VAL A CA 1
ATOM 1287 C C . VAL A 1 158 ? 11.901 -3.932 -12.538 1.00 97.69 158 VAL A C 1
ATOM 1289 O O . VAL A 1 158 ? 11.619 -3.765 -11.350 1.00 97.69 158 VAL A O 1
ATOM 1292 N N . LYS A 1 159 ? 13.145 -4.178 -12.949 1.00 96.62 159 LYS A N 1
ATOM 1293 C CA . LYS A 1 159 ? 14.299 -4.050 -12.058 1.00 96.62 159 LYS A CA 1
ATOM 1294 C C . LYS A 1 159 ? 14.663 -2.579 -11.816 1.00 96.62 159 LYS A C 1
ATOM 1296 O O . LYS A 1 159 ? 14.418 -1.753 -12.701 1.00 96.62 159 LYS A O 1
ATOM 1301 N N . PRO A 1 160 ? 15.300 -2.237 -10.685 1.00 95.44 160 PRO A N 1
ATOM 1302 C CA . PRO A 1 160 ? 15.722 -0.871 -10.389 1.00 95.44 160 PRO A CA 1
ATOM 1303 C C . PRO A 1 160 ? 16.616 -0.250 -11.465 1.00 95.44 160 PRO A C 1
ATOM 1305 O O . PRO A 1 160 ? 16.438 0.922 -11.785 1.00 95.44 160 PRO A O 1
ATOM 1308 N N . GLU A 1 161 ? 17.506 -1.021 -12.102 1.00 94.81 161 GLU A N 1
ATOM 1309 C CA . GLU A 1 161 ? 18.406 -0.496 -13.148 1.00 94.81 161 GLU A CA 1
ATOM 1310 C C . GLU A 1 161 ? 17.658 -0.029 -14.405 1.00 94.81 161 GLU A C 1
ATOM 1312 O O . GLU A 1 161 ? 18.194 0.728 -15.213 1.00 94.81 161 GLU A O 1
ATOM 1317 N N . GLN A 1 162 ? 16.412 -0.476 -14.588 1.00 94.94 162 GLN A N 1
ATOM 1318 C CA . GLN A 1 162 ? 15.566 -0.061 -15.703 1.00 94.94 162 GLN A CA 1
ATOM 1319 C C . GLN A 1 162 ? 14.930 1.314 -15.473 1.00 94.94 162 GLN A C 1
ATOM 1321 O O . GLN A 1 162 ? 14.360 1.871 -16.410 1.00 94.94 162 GLN A O 1
ATOM 1326 N N . VAL A 1 163 ? 15.003 1.861 -14.257 1.00 93.50 163 VAL A N 1
ATOM 1327 C CA . VAL A 1 163 ? 14.365 3.122 -13.870 1.00 93.50 163 VAL A CA 1
ATOM 1328 C C . VAL A 1 163 ? 15.393 4.253 -13.925 1.00 93.50 163 VAL A C 1
ATOM 1330 O O . VAL A 1 163 ? 16.261 4.370 -13.066 1.00 93.50 163 VAL A O 1
ATOM 1333 N N . SER A 1 164 ? 15.288 5.125 -14.928 1.00 88.12 164 SER A N 1
ATOM 1334 C CA . SER A 1 164 ? 16.218 6.243 -15.139 1.00 88.12 164 SER A CA 1
ATOM 1335 C C . SER A 1 164 ? 15.507 7.596 -15.115 1.00 88.12 164 SER A C 1
ATOM 1337 O O . SER A 1 164 ? 14.315 7.694 -15.382 1.00 88.12 164 SER A O 1
ATOM 1339 N N . LYS A 1 165 ? 16.235 8.670 -14.797 1.00 82.75 165 LYS A N 1
ATOM 1340 C CA . LYS A 1 165 ? 15.777 10.058 -15.006 1.00 82.75 165 LYS A CA 1
ATOM 1341 C C . LYS A 1 165 ? 16.433 10.717 -16.221 1.00 82.75 165 LYS A C 1
ATOM 1343 O O . LYS A 1 165 ? 16.093 11.847 -16.556 1.00 82.75 165 LYS A O 1
ATOM 1348 N N . GLU A 1 166 ? 17.387 10.037 -16.848 1.00 78.94 166 GLU A N 1
ATOM 1349 C CA . GLU A 1 166 ? 18.139 10.568 -17.978 1.00 78.94 166 GLU A CA 1
ATOM 1350 C C . GLU A 1 166 ? 17.346 10.372 -19.264 1.00 78.94 166 GLU A C 1
ATOM 1352 O O . GLU A 1 166 ? 17.044 9.241 -19.668 1.00 78.94 166 GLU A O 1
ATOM 1357 N N . THR A 1 167 ? 17.012 11.490 -19.904 1.00 70.81 167 THR A N 1
ATOM 1358 C CA . THR A 1 167 ? 16.422 11.504 -21.238 1.00 70.81 167 THR A CA 1
ATOM 1359 C C . THR A 1 167 ? 17.488 11.184 -22.275 1.00 70.81 167 THR A C 1
ATOM 1361 O O . THR A 1 167 ? 18.668 11.484 -22.088 1.00 70.81 167 THR A O 1
ATOM 1364 N N . ASN A 1 168 ? 17.083 10.593 -23.397 1.00 67.94 168 ASN A N 1
ATOM 1365 C CA . ASN A 1 168 ? 17.952 10.597 -24.567 1.00 67.94 168 ASN A CA 1
ATOM 1366 C C . ASN A 1 168 ? 18.073 12.040 -25.088 1.00 67.94 168 ASN A C 1
ATOM 1368 O O . ASN A 1 168 ? 17.162 12.860 -24.920 1.00 67.94 168 ASN A O 1
ATOM 1372 N N . THR A 1 169 ? 19.202 12.370 -25.714 1.00 61.59 169 THR A N 1
ATOM 1373 C CA . THR A 1 169 ? 19.435 13.697 -26.293 1.00 61.59 169 THR A CA 1
ATOM 1374 C C . THR A 1 169 ? 18.354 14.007 -27.336 1.00 61.59 169 THR A C 1
ATOM 1376 O O . THR A 1 169 ? 18.303 13.363 -28.378 1.00 61.59 169 THR A O 1
ATOM 1379 N N . GLY A 1 170 ? 17.486 14.984 -27.051 1.00 67.88 170 GLY A N 1
ATOM 1380 C CA . GLY A 1 170 ? 16.410 15.426 -27.951 1.00 67.88 170 GLY A CA 1
ATOM 1381 C C . GLY A 1 170 ? 14.984 15.024 -27.546 1.00 67.88 170 GLY A C 1
ATOM 1382 O O . GLY A 1 170 ? 14.037 15.541 -28.132 1.00 67.88 170 GLY A O 1
ATOM 1383 N N . GLU A 1 171 ? 14.798 14.176 -26.530 1.00 68.44 171 GLU A N 1
ATOM 1384 C CA . GLU A 1 171 ? 13.464 13.818 -26.023 1.00 68.44 171 GLU A CA 1
ATOM 1385 C C . GLU A 1 171 ? 13.038 14.737 -24.870 1.00 68.44 171 GLU A C 1
ATOM 1387 O O . GLU A 1 171 ? 13.751 14.894 -23.875 1.00 68.44 171 GLU A O 1
ATOM 1392 N N . TYR A 1 172 ? 11.850 15.340 -24.986 1.00 68.19 172 TYR A N 1
ATOM 1393 C CA . TYR A 1 172 ? 11.253 16.104 -23.895 1.00 68.19 172 TYR A CA 1
ATOM 1394 C C . TYR A 1 172 ? 10.547 15.161 -22.923 1.00 68.19 172 TYR A C 1
ATOM 1396 O O . TYR A 1 172 ? 9.579 14.490 -23.282 1.00 68.19 172 TYR A O 1
ATOM 1404 N N . VAL A 1 173 ? 10.989 15.163 -21.669 1.00 68.75 173 VAL A N 1
ATOM 1405 C CA . VAL A 1 173 ? 10.317 14.458 -20.576 1.00 68.75 173 VAL A CA 1
ATOM 1406 C C . VAL A 1 173 ? 9.920 15.468 -19.512 1.00 68.75 173 VAL A C 1
ATOM 1408 O O . VAL A 1 173 ? 10.685 16.369 -19.163 1.00 68.75 173 VAL A O 1
ATOM 1411 N N . ALA A 1 174 ? 8.695 15.328 -19.001 1.00 67.88 174 ALA A N 1
ATOM 1412 C CA . ALA A 1 174 ? 8.189 16.194 -17.948 1.00 67.88 174 ALA A CA 1
ATOM 1413 C C . ALA A 1 174 ? 9.139 16.172 -16.740 1.00 67.88 174 ALA A C 1
ATOM 1415 O O . ALA A 1 174 ? 9.592 15.112 -16.300 1.00 67.88 174 ALA A O 1
ATOM 1416 N N . LYS A 1 175 ? 9.438 17.353 -16.191 1.00 62.94 175 LYS A N 1
ATOM 1417 C CA . LYS A 1 175 ? 10.372 17.512 -15.071 1.00 62.94 175 LYS A CA 1
ATOM 1418 C C . LYS A 1 175 ? 9.965 16.601 -13.905 1.00 62.94 175 LYS A C 1
ATOM 1420 O O . LYS A 1 175 ? 8.914 16.794 -13.303 1.00 62.94 175 LYS A O 1
ATOM 1425 N N . GLY A 1 176 ? 10.816 15.625 -13.583 1.00 64.94 176 GLY A N 1
ATOM 1426 C CA . GLY A 1 176 ? 10.603 14.680 -12.482 1.00 64.94 176 GLY A CA 1
ATOM 1427 C C . GLY A 1 176 ? 9.979 13.334 -12.866 1.00 64.94 176 GLY A C 1
ATOM 1428 O O . GLY A 1 176 ? 9.834 12.494 -11.980 1.00 64.94 176 GLY A O 1
ATOM 1429 N N . ALA A 1 177 ? 9.649 13.100 -14.139 1.00 74.88 177 ALA A N 1
ATOM 1430 C CA . ALA A 1 177 ? 9.231 11.779 -14.599 1.00 74.88 177 ALA A CA 1
ATOM 1431 C C . ALA A 1 177 ? 10.422 10.809 -14.684 1.00 74.88 177 ALA A C 1
ATOM 1433 O O . ALA A 1 177 ? 11.563 11.209 -14.924 1.00 74.88 177 ALA A O 1
ATOM 1434 N N . PHE A 1 178 ? 10.136 9.530 -14.460 1.00 84.69 178 PHE A N 1
ATOM 1435 C CA . PHE A 1 178 ? 11.082 8.438 -14.645 1.00 84.69 178 PHE A CA 1
ATOM 1436 C C . PHE A 1 178 ? 10.838 7.784 -16.004 1.00 84.69 178 PHE A C 1
ATOM 1438 O O . PHE A 1 178 ? 9.694 7.610 -16.421 1.00 84.69 178 PHE A O 1
ATOM 1445 N N . ILE A 1 179 ? 11.920 7.415 -16.674 1.00 88.25 179 ILE A N 1
ATOM 1446 C CA . ILE A 1 179 ? 11.938 6.659 -17.918 1.00 88.25 179 ILE A CA 1
ATOM 1447 C C . ILE A 1 179 ? 12.223 5.204 -17.571 1.00 88.25 179 ILE A C 1
ATOM 1449 O O . ILE A 1 179 ? 13.211 4.903 -16.899 1.00 88.25 179 ILE A O 1
ATOM 1453 N N . ILE A 1 180 ? 11.373 4.310 -18.065 1.00 92.06 180 ILE A N 1
ATOM 1454 C CA . ILE A 1 180 ? 11.548 2.868 -17.931 1.00 92.06 180 ILE A CA 1
ATOM 1455 C C . ILE A 1 180 ? 12.190 2.337 -19.210 1.00 92.06 180 ILE A C 1
ATOM 1457 O O . ILE A 1 180 ? 11.669 2.551 -20.303 1.00 92.06 180 ILE A O 1
ATOM 1461 N N . ARG A 1 181 ? 13.341 1.673 -19.085 1.00 91.50 181 ARG A N 1
ATOM 1462 C CA . ARG A 1 181 ? 14.104 1.129 -20.218 1.00 91.50 181 ARG A CA 1
ATOM 1463 C C . ARG A 1 181 ? 14.021 -0.397 -20.256 1.00 91.50 181 ARG A C 1
ATOM 1465 O O . ARG A 1 181 ? 14.067 -1.068 -19.227 1.00 91.50 181 ARG A O 1
ATOM 1472 N N . GLY A 1 182 ? 13.965 -0.961 -21.460 1.00 92.50 182 GLY A N 1
ATOM 1473 C CA . GLY A 1 182 ? 13.923 -2.411 -21.668 1.00 92.50 182 GLY A CA 1
ATOM 1474 C C . GLY A 1 182 ? 12.529 -3.019 -21.483 1.00 92.50 182 GLY A C 1
ATOM 1475 O O . GLY A 1 182 ? 11.517 -2.337 -21.615 1.00 92.50 182 GLY A O 1
ATOM 1476 N N . LYS A 1 183 ? 12.480 -4.330 -21.224 1.00 94.56 183 LYS A N 1
ATOM 1477 C CA . LYS A 1 183 ? 11.227 -5.093 -21.137 1.00 94.56 183 LYS A CA 1
ATOM 1478 C C . LYS A 1 183 ? 10.499 -4.823 -19.816 1.00 94.56 183 LYS A C 1
ATOM 1480 O O . LYS A 1 183 ? 11.096 -4.953 -18.748 1.00 94.56 183 LYS A O 1
ATOM 1485 N N . THR A 1 184 ? 9.206 -4.531 -19.901 1.00 96.06 184 THR A N 1
ATOM 1486 C CA . THR A 1 184 ? 8.272 -4.454 -18.772 1.00 96.06 184 THR A CA 1
ATOM 1487 C C . THR A 1 184 ? 7.451 -5.740 -18.665 1.00 96.06 184 THR A C 1
ATOM 1489 O O . THR A 1 184 ? 7.213 -6.431 -19.660 1.00 96.06 184 THR A O 1
ATOM 1492 N N . ASN A 1 185 ? 7.036 -6.089 -17.448 1.00 97.38 185 ASN A N 1
ATOM 1493 C CA . ASN A 1 185 ? 6.129 -7.207 -17.191 1.00 97.38 185 ASN A CA 1
ATOM 1494 C C . ASN A 1 185 ? 4.859 -6.654 -16.556 1.00 97.38 185 ASN A C 1
ATOM 1496 O O . ASN A 1 185 ? 4.963 -5.885 -15.607 1.00 97.38 185 ASN A O 1
ATOM 1500 N N . TYR A 1 186 ? 3.694 -7.038 -17.067 1.00 97.69 186 TYR A N 1
ATOM 1501 C CA . TYR A 1 186 ? 2.410 -6.481 -16.650 1.00 97.69 186 TYR A CA 1
ATOM 1502 C C . TYR A 1 186 ? 1.607 -7.463 -15.805 1.00 97.69 186 TYR A C 1
ATOM 1504 O O . TYR A 1 186 ? 1.636 -8.672 -16.036 1.00 97.69 186 TYR A O 1
ATOM 1512 N N . LEU A 1 187 ? 0.871 -6.912 -14.847 1.00 97.56 187 LEU A N 1
ATOM 1513 C CA . LEU A 1 187 ? -0.059 -7.597 -13.965 1.00 97.56 187 LEU A CA 1
ATOM 1514 C C . LEU A 1 187 ? -1.413 -6.886 -13.998 1.00 97.56 187 LEU A C 1
ATOM 1516 O O . LEU A 1 187 ? -1.490 -5.681 -14.246 1.00 97.56 187 LEU A O 1
ATOM 1520 N N . GLN A 1 188 ? -2.467 -7.656 -13.736 1.00 95.94 188 GLN A N 1
ATOM 1521 C CA . GLN A 1 188 ? -3.855 -7.201 -13.675 1.00 95.94 188 GLN A CA 1
ATOM 1522 C C . GLN A 1 188 ? -4.276 -7.141 -12.197 1.00 95.94 188 GLN A C 1
ATOM 1524 O O . GLN A 1 188 ? -4.609 -8.179 -11.623 1.00 95.94 188 GLN A O 1
ATOM 1529 N N . PRO A 1 189 ? -4.173 -5.978 -11.536 1.00 95.44 189 PRO A N 1
ATOM 1530 C CA . PRO A 1 189 ? -4.485 -5.821 -10.122 1.00 95.44 189 PRO A CA 1
ATOM 1531 C C . PRO A 1 189 ? -5.974 -5.682 -9.830 1.00 95.44 189 PRO A C 1
ATOM 1533 O O . PRO A 1 189 ? -6.760 -5.210 -10.654 1.00 95.44 189 PRO A O 1
ATOM 1536 N N . GLU A 1 190 ? -6.336 -5.991 -8.588 1.00 93.56 190 GLU A N 1
ATOM 1537 C CA . GLU A 1 190 ? -7.640 -5.651 -8.032 1.00 93.56 190 GLU A CA 1
ATOM 1538 C C . GLU A 1 190 ? -7.584 -4.339 -7.241 1.00 93.56 190 GLU A C 1
ATOM 1540 O O . GLU A 1 190 ? -6.767 -4.148 -6.340 1.00 93.56 190 GLU A O 1
ATOM 1545 N N . LEU A 1 191 ? -8.525 -3.433 -7.519 1.00 94.00 191 LEU A N 1
ATOM 1546 C CA . LEU A 1 191 ? -8.692 -2.169 -6.791 1.00 94.00 191 LEU A CA 1
ATOM 1547 C C . LEU A 1 191 ? -9.455 -2.381 -5.472 1.00 94.00 191 LEU A C 1
ATOM 1549 O O . LEU A 1 191 ? -10.549 -1.850 -5.261 1.00 94.00 191 LEU A O 1
ATOM 1553 N N . LYS A 1 192 ? -8.881 -3.197 -4.582 1.00 94.94 192 LYS A N 1
ATOM 1554 C CA . LYS A 1 192 ? -9.412 -3.501 -3.249 1.00 94.94 192 LYS A CA 1
ATOM 1555 C C . LYS A 1 192 ? -8.287 -3.514 -2.222 1.00 94.94 192 LYS A C 1
ATOM 1557 O O . LYS A 1 192 ? -7.261 -4.161 -2.409 1.00 94.94 192 LYS A O 1
ATOM 1562 N N . LEU A 1 193 ? -8.523 -2.860 -1.092 1.00 95.88 193 LEU A N 1
ATOM 1563 C CA . LEU A 1 193 ? -7.629 -2.899 0.059 1.00 95.88 193 LEU A CA 1
ATOM 1564 C C . LEU A 1 193 ? -8.318 -3.551 1.248 1.00 95.88 193 LEU A C 1
ATOM 1566 O O . LEU A 1 193 ? -9.539 -3.693 1.304 1.00 95.88 193 LEU A O 1
ATOM 1570 N N . ALA A 1 194 ? -7.518 -3.913 2.233 1.00 97.25 194 ALA A N 1
ATOM 1571 C CA . ALA A 1 194 ? -7.984 -4.286 3.548 1.00 97.25 194 ALA A CA 1
ATOM 1572 C C . ALA A 1 194 ? -7.238 -3.490 4.617 1.00 97.25 194 ALA A C 1
ATOM 1574 O O . ALA A 1 194 ? -6.117 -3.024 4.406 1.00 97.25 194 ALA A O 1
ATOM 1575 N N . ILE A 1 195 ? -7.872 -3.353 5.776 1.00 96.94 195 ILE A N 1
ATOM 1576 C CA . ILE A 1 195 ? -7.279 -2.785 6.983 1.00 96.94 195 ILE A CA 1
ATOM 1577 C C . ILE A 1 19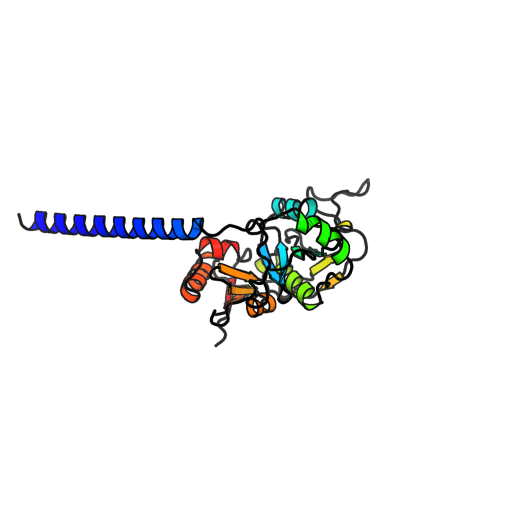5 ? -7.582 -3.701 8.169 1.00 96.94 195 ILE A C 1
ATOM 1579 O O . ILE A 1 195 ? -8.687 -4.239 8.285 1.00 96.94 195 ILE A O 1
ATOM 1583 N N . SER A 1 196 ? -6.587 -3.918 9.022 1.00 96.00 196 SER A N 1
ATOM 1584 C CA . SER A 1 196 ? -6.687 -4.780 10.202 1.00 96.00 196 SER A CA 1
ATOM 1585 C C . SER A 1 196 ? -5.672 -4.357 11.269 1.00 96.00 196 SER A C 1
ATOM 1587 O O . SER A 1 196 ? -5.003 -3.329 11.140 1.00 96.00 196 SER A O 1
ATOM 1589 N N . VAL A 1 197 ? -5.561 -5.152 12.329 1.00 93.25 197 VAL A N 1
ATOM 1590 C CA . VAL A 1 197 ? -4.573 -5.004 13.398 1.00 93.25 197 VAL A CA 1
ATOM 1591 C C . VAL A 1 197 ? -3.572 -6.154 13.322 1.00 93.25 197 VAL A C 1
ATOM 1593 O O . VAL A 1 197 ? -3.961 -7.301 13.113 1.00 93.25 197 VAL A O 1
ATOM 1596 N N . SER A 1 198 ? -2.291 -5.835 13.482 1.00 90.06 198 SER A N 1
ATOM 1597 C CA . SER A 1 198 ? -1.201 -6.797 13.648 1.00 90.06 198 SER A CA 1
ATOM 1598 C C . SER A 1 198 ? -0.255 -6.293 14.731 1.00 90.06 198 SER A C 1
ATOM 1600 O O . SER A 1 198 ? 0.188 -5.142 14.666 1.00 90.06 198 SER A O 1
ATOM 1602 N N . ASN A 1 199 ? 0.042 -7.110 15.743 1.00 85.50 199 ASN A N 1
ATOM 1603 C CA . ASN A 1 199 ? 0.900 -6.736 16.876 1.00 85.50 199 ASN A CA 1
ATOM 1604 C C . ASN A 1 199 ? 0.508 -5.383 17.504 1.00 85.50 199 ASN A C 1
ATOM 1606 O O . ASN A 1 199 ? 1.350 -4.520 17.768 1.00 85.50 199 ASN A O 1
ATOM 1610 N N . SER A 1 200 ? -0.797 -5.158 17.705 1.00 82.19 200 SER A N 1
ATOM 1611 C CA . SER A 1 200 ? -1.340 -3.891 18.233 1.00 82.19 200 SER A CA 1
ATOM 1612 C C . SER A 1 200 ? -1.011 -2.631 17.402 1.00 82.19 200 SER A C 1
ATOM 1614 O O . SER A 1 200 ? -1.105 -1.507 17.914 1.00 82.19 200 SER A O 1
ATOM 1616 N N . LYS A 1 201 ? -0.612 -2.778 16.133 1.00 86.94 201 LYS A N 1
ATOM 1617 C CA . LYS A 1 201 ? -0.478 -1.699 15.139 1.00 86.94 201 LYS A CA 1
ATOM 1618 C C . LYS A 1 201 ? -1.535 -1.874 14.047 1.00 86.94 201 LYS A C 1
ATOM 1620 O O . LYS A 1 201 ? -1.915 -2.998 13.727 1.00 86.94 201 LYS A O 1
ATOM 1625 N N . ILE A 1 202 ? -2.011 -0.769 13.475 1.00 92.75 202 ILE A N 1
ATOM 1626 C CA . ILE A 1 202 ? -2.871 -0.837 12.290 1.00 92.75 202 ILE A CA 1
ATOM 1627 C C . ILE A 1 202 ? -2.002 -1.216 11.090 1.00 92.75 202 ILE A C 1
ATOM 1629 O O . ILE A 1 202 ? -0.911 -0.677 10.910 1.00 92.75 202 ILE A O 1
ATOM 1633 N N . ILE A 1 203 ? -2.502 -2.136 10.271 1.00 94.69 203 ILE A N 1
ATOM 1634 C CA . ILE A 1 203 ? -1.915 -2.489 8.981 1.00 94.69 203 ILE A CA 1
ATOM 1635 C C . ILE A 1 203 ? -2.954 -2.304 7.882 1.00 94.69 203 ILE A C 1
ATOM 1637 O O . ILE A 1 203 ? -4.128 -2.623 8.071 1.00 94.69 203 ILE A O 1
ATOM 1641 N N . ALA A 1 204 ? -2.522 -1.811 6.725 1.00 96.50 204 ALA A N 1
ATOM 1642 C CA . ALA A 1 204 ? -3.367 -1.651 5.550 1.00 96.50 204 ALA A CA 1
ATOM 1643 C C . ALA A 1 204 ? -2.601 -2.032 4.285 1.00 96.50 204 ALA A C 1
ATOM 1645 O O . ALA A 1 204 ? -1.401 -1.785 4.180 1.00 96.50 204 ALA A O 1
ATOM 1646 N N . GLY A 1 205 ? -3.291 -2.620 3.316 1.00 97.12 205 GLY A N 1
ATOM 1647 C CA . GLY A 1 205 ? -2.657 -3.113 2.100 1.00 97.12 205 GLY A CA 1
ATOM 1648 C C . GLY A 1 205 ? -3.565 -4.042 1.300 1.00 97.12 205 GLY A C 1
ATOM 1649 O O . GLY A 1 205 ? -4.779 -4.053 1.524 1.00 97.12 205 GLY A O 1
ATOM 1650 N N . PRO A 1 206 ? -2.990 -4.817 0.371 1.00 97.69 206 PRO A N 1
ATOM 1651 C CA . PRO A 1 206 ? -3.708 -5.820 -0.409 1.00 97.69 206 PRO A CA 1
ATOM 1652 C C . PRO A 1 206 ? -4.459 -6.803 0.486 1.00 97.69 206 PRO A C 1
ATOM 1654 O O . PRO A 1 206 ? -4.001 -7.151 1.579 1.00 97.69 206 PRO A O 1
ATOM 1657 N N . VAL A 1 207 ? -5.612 -7.273 0.016 1.00 97.06 207 VAL A N 1
ATOM 1658 C CA . VAL A 1 207 ? -6.525 -8.084 0.832 1.00 97.06 207 VAL A CA 1
ATOM 1659 C C . VAL A 1 207 ? -5.862 -9.375 1.321 1.00 97.06 207 VAL A C 1
ATOM 1661 O O . VAL A 1 207 ? -5.965 -9.697 2.505 1.00 97.06 207 VAL A O 1
ATOM 1664 N N . SER A 1 208 ? -5.157 -10.100 0.448 1.00 96.62 208 SER A N 1
ATOM 1665 C CA . SER A 1 208 ? -4.463 -11.346 0.809 1.00 96.62 208 SER A CA 1
ATOM 1666 C C . SER A 1 208 ? -3.334 -11.113 1.817 1.00 96.62 208 SER A C 1
ATOM 1668 O O . SER A 1 208 ? -3.246 -11.831 2.816 1.00 96.62 208 SER A O 1
ATOM 1670 N N . ALA A 1 209 ? -2.535 -10.064 1.613 1.00 96.69 209 ALA A N 1
ATOM 1671 C CA . ALA A 1 209 ? -1.430 -9.689 2.490 1.00 96.69 209 ALA A CA 1
ATOM 1672 C C . ALA A 1 209 ? -1.921 -9.355 3.907 1.00 96.69 209 ALA A C 1
ATOM 1674 O O . ALA A 1 209 ? -1.424 -9.892 4.899 1.00 96.69 209 ALA A O 1
ATOM 1675 N N . VAL A 1 210 ? -2.951 -8.511 4.011 1.00 96.50 210 VAL A N 1
ATOM 1676 C CA . VAL A 1 210 ? -3.529 -8.104 5.300 1.00 96.50 210 VAL A CA 1
ATOM 1677 C C . VAL A 1 210 ? -4.183 -9.288 6.003 1.00 96.50 210 VAL A C 1
ATOM 1679 O O . VAL A 1 210 ? -3.948 -9.476 7.193 1.00 96.50 210 VAL A O 1
ATOM 1682 N N . LYS A 1 211 ? -4.947 -10.128 5.288 1.00 95.31 211 LYS A N 1
ATOM 1683 C CA . LYS A 1 211 ? -5.557 -11.339 5.869 1.00 95.31 211 LYS A CA 1
ATOM 1684 C C . LYS A 1 211 ? -4.506 -12.295 6.446 1.00 95.31 211 LYS A C 1
ATOM 1686 O O . LYS A 1 211 ? -4.761 -12.918 7.470 1.00 95.31 211 LYS A O 1
ATOM 1691 N N . LYS A 1 212 ? -3.328 -12.404 5.822 1.00 95.06 212 LYS A N 1
ATOM 1692 C CA . LYS A 1 212 ? -2.245 -13.289 6.283 1.00 95.06 212 LYS A CA 1
ATOM 1693 C C . LYS A 1 212 ? -1.476 -12.745 7.491 1.00 95.06 212 LYS A C 1
ATOM 1695 O O . LYS A 1 212 ? -0.951 -13.534 8.276 1.00 95.06 212 LYS A O 1
ATOM 1700 N N . ASN A 1 213 ? -1.374 -11.423 7.603 1.00 93.62 213 ASN A N 1
ATOM 1701 C CA . ASN A 1 213 ? -0.539 -10.751 8.602 1.00 93.62 213 ASN A CA 1
ATOM 1702 C C . ASN A 1 213 ? -1.331 -10.174 9.785 1.00 93.62 213 ASN A C 1
ATOM 1704 O O . ASN A 1 213 ? -0.722 -9.753 10.768 1.00 93.62 213 ASN A O 1
ATOM 1708 N N . ALA A 1 214 ? -2.663 -10.150 9.705 1.00 93.31 214 ALA A N 1
ATOM 1709 C CA . ALA A 1 214 ? -3.534 -9.762 10.806 1.00 93.31 214 ALA A CA 1
ATOM 1710 C C . ALA A 1 214 ? -3.408 -10.715 12.007 1.00 93.31 214 ALA A C 1
ATOM 1712 O O . ALA A 1 214 ? -3.178 -11.917 11.843 1.00 93.31 214 ALA A O 1
ATOM 1713 N N . ASP A 1 215 ? -3.606 -10.178 13.212 1.00 91.00 215 ASP A N 1
ATOM 1714 C CA . ASP A 1 215 ? -3.732 -10.992 14.421 1.00 91.00 215 ASP A CA 1
ATOM 1715 C C . ASP A 1 215 ? -4.936 -11.943 14.273 1.00 91.00 215 ASP A C 1
ATOM 1717 O O . ASP A 1 215 ? -5.950 -11.580 13.674 1.00 91.00 215 ASP A O 1
ATOM 1721 N N . LYS A 1 216 ? -4.845 -13.162 14.823 1.00 87.19 216 LYS A N 1
ATOM 1722 C CA . LYS A 1 216 ? -5.843 -14.232 14.601 1.00 87.19 216 LYS A CA 1
ATOM 1723 C C . LYS A 1 216 ? -7.285 -13.815 14.923 1.00 87.19 216 LYS A C 1
ATOM 1725 O O . LYS A 1 216 ? -8.201 -14.231 14.222 1.00 87.19 216 LYS A O 1
ATOM 1730 N N . ASP A 1 217 ? -7.465 -12.980 15.944 1.00 87.00 217 ASP A N 1
ATOM 1731 C CA . ASP A 1 217 ? -8.776 -12.511 16.410 1.00 87.00 217 ASP A CA 1
ATOM 1732 C C . ASP A 1 217 ? -9.139 -11.110 15.881 1.00 87.00 217 ASP A C 1
ATOM 1734 O O . ASP A 1 217 ? -10.204 -10.564 16.192 1.00 87.00 217 ASP A O 1
ATOM 1738 N N . ALA A 1 218 ? -8.256 -10.492 15.089 1.00 88.62 218 ALA A N 1
ATOM 1739 C CA . ALA A 1 218 ? -8.495 -9.170 14.536 1.00 88.62 218 ALA A CA 1
ATOM 1740 C C . ALA A 1 218 ? -9.485 -9.229 13.369 1.00 88.62 218 ALA A C 1
ATOM 1742 O O . ALA A 1 218 ? -9.422 -10.075 12.476 1.00 88.62 218 ALA A O 1
ATOM 1743 N N . LYS A 1 219 ? -10.402 -8.261 13.345 1.00 92.81 219 LYS A N 1
ATOM 1744 C CA . LYS A 1 219 ? -11.338 -8.094 12.232 1.00 92.81 219 LYS A CA 1
ATOM 1745 C C . LYS A 1 219 ? -10.608 -7.506 11.036 1.00 92.81 219 LYS A C 1
ATOM 1747 O O . LYS A 1 219 ? -9.981 -6.459 11.154 1.00 92.81 219 LYS A O 1
ATOM 1752 N N . VAL A 1 220 ? -10.792 -8.118 9.874 1.00 95.56 220 VAL A N 1
ATOM 1753 C CA . VAL A 1 220 ? -10.322 -7.572 8.599 1.00 95.56 220 VAL A CA 1
ATOM 1754 C C . VAL A 1 220 ? -11.464 -6.799 7.951 1.00 95.56 220 VAL A C 1
ATOM 1756 O O . VAL A 1 220 ? -12.539 -7.348 7.723 1.00 95.56 220 VAL A O 1
ATOM 1759 N N . LEU A 1 221 ? -11.249 -5.514 7.676 1.00 96.12 221 LEU A N 1
ATOM 1760 C CA . LEU A 1 221 ? -12.234 -4.659 7.016 1.00 96.12 221 LEU A CA 1
ATOM 1761 C C . LEU A 1 221 ? -11.806 -4.423 5.575 1.00 96.12 221 LEU A C 1
ATOM 1763 O O . LEU A 1 221 ? -10.700 -3.940 5.332 1.00 96.12 221 LEU A O 1
ATOM 1767 N N . LEU A 1 222 ? -12.682 -4.749 4.627 1.00 96.94 222 LEU A N 1
ATOM 1768 C CA . LEU A 1 222 ? -12.435 -4.502 3.212 1.00 96.94 222 LEU A CA 1
ATOM 1769 C C . LEU A 1 222 ? -12.772 -3.058 2.863 1.00 96.94 222 LEU A C 1
ATOM 1771 O O . LEU A 1 222 ? -13.821 -2.541 3.249 1.00 96.94 222 LEU A O 1
ATOM 1775 N N . ILE A 1 223 ? -11.890 -2.431 2.100 1.00 96.38 223 ILE A N 1
ATOM 1776 C CA . ILE A 1 223 ? -12.019 -1.069 1.609 1.00 96.38 223 ILE A CA 1
ATOM 1777 C C . ILE A 1 223 ? -12.034 -1.135 0.087 1.00 96.38 223 ILE A C 1
ATOM 1779 O O . ILE A 1 223 ? -11.132 -1.692 -0.538 1.00 96.38 223 ILE A O 1
ATOM 1783 N N . ILE A 1 224 ? -13.060 -0.536 -0.501 1.00 96.00 224 ILE A N 1
ATOM 1784 C CA . ILE A 1 224 ? -13.202 -0.360 -1.944 1.00 96.00 224 ILE A CA 1
ATOM 1785 C C . ILE A 1 224 ? -13.369 1.122 -2.263 1.00 96.00 224 ILE A C 1
ATOM 1787 O O . ILE A 1 224 ? -13.613 1.945 -1.371 1.00 96.00 224 ILE A O 1
ATOM 1791 N N . GLN A 1 225 ? -13.259 1.463 -3.543 1.00 96.25 225 GLN A N 1
ATOM 1792 C CA . GLN A 1 225 ? -13.599 2.796 -4.013 1.00 96.25 225 GLN A CA 1
ATOM 1793 C C . GLN A 1 225 ? -15.061 3.117 -3.670 1.00 96.25 225 GLN A C 1
ATOM 1795 O O . GLN A 1 225 ? -15.950 2.266 -3.760 1.00 96.25 225 GLN A O 1
ATOM 1800 N N . GLY A 1 226 ? -15.303 4.348 -3.227 1.00 95.31 226 GLY A N 1
ATOM 1801 C CA . GLY A 1 226 ? -16.648 4.809 -2.919 1.00 95.31 226 GLY A CA 1
ATOM 1802 C C . GLY A 1 226 ? -16.722 6.319 -2.778 1.00 95.31 226 GLY A C 1
ATOM 1803 O O . GLY A 1 226 ? -15.804 7.038 -3.163 1.00 95.31 226 GLY A O 1
ATOM 1804 N N . ASN A 1 227 ? -17.819 6.798 -2.197 1.00 94.56 227 ASN A N 1
ATOM 1805 C CA . ASN A 1 227 ? -18.109 8.229 -2.075 1.00 94.56 227 ASN A CA 1
ATOM 1806 C C . ASN A 1 227 ? -17.968 8.758 -0.638 1.00 94.56 227 ASN A C 1
ATOM 1808 O O . ASN A 1 227 ? -18.203 9.942 -0.400 1.00 94.56 227 ASN A O 1
ATOM 1812 N N . GLU A 1 228 ? -17.608 7.911 0.331 1.00 96.38 228 GLU A N 1
ATOM 1813 C CA . GLU A 1 228 ? -17.457 8.339 1.723 1.00 96.38 228 GLU A CA 1
ATOM 1814 C C . GLU A 1 228 ? -16.100 9.012 1.932 1.00 96.38 228 GLU A C 1
ATOM 1816 O O . GLU A 1 228 ? -15.087 8.650 1.322 1.00 96.38 228 GLU A O 1
ATOM 1821 N N . LYS A 1 229 ? -16.071 10.016 2.813 1.00 95.62 229 LYS A N 1
ATOM 1822 C CA . LYS A 1 229 ? -14.849 10.765 3.105 1.00 95.62 229 LYS A CA 1
ATOM 1823 C C . LYS A 1 229 ? -13.874 9.884 3.896 1.00 95.62 229 LYS A C 1
ATOM 1825 O O . LYS A 1 229 ? -14.306 9.217 4.840 1.00 95.62 229 LYS A O 1
ATOM 1830 N N . PRO A 1 230 ? -12.555 9.960 3.629 1.00 95.44 230 PRO A N 1
ATOM 1831 C CA . PRO A 1 230 ? -11.545 9.236 4.406 1.00 95.44 230 PRO A CA 1
ATOM 1832 C C . PRO A 1 230 ? -11.655 9.445 5.922 1.00 95.44 230 PRO A C 1
ATOM 1834 O O . PRO A 1 230 ? -11.420 8.517 6.688 1.00 95.44 230 PRO A O 1
ATOM 1837 N N . SER A 1 231 ? -12.077 10.634 6.368 1.00 95.81 231 SER A N 1
ATOM 1838 C CA . SER A 1 231 ? -12.282 10.942 7.788 1.00 95.81 231 SER A CA 1
ATOM 1839 C C . SER A 1 231 ? -13.386 10.118 8.448 1.00 95.81 231 SER A C 1
ATOM 1841 O O . SER A 1 231 ? -13.275 9.770 9.623 1.00 95.81 231 SER A O 1
ATOM 1843 N N . ASP A 1 232 ? -14.460 9.826 7.718 1.00 96.44 232 ASP A N 1
ATOM 1844 C CA . ASP A 1 232 ? -15.604 9.083 8.248 1.00 96.44 232 ASP A CA 1
ATOM 1845 C C . ASP A 1 232 ? -15.288 7.585 8.270 1.00 96.44 232 ASP A C 1
ATOM 1847 O O . ASP A 1 232 ? -15.513 6.917 9.282 1.00 96.44 232 ASP A O 1
ATOM 1851 N N . ILE A 1 233 ? -14.621 7.102 7.217 1.00 96.81 233 ILE A N 1
ATOM 1852 C CA . ILE A 1 233 ? -14.044 5.756 7.158 1.00 96.81 233 ILE A CA 1
ATOM 1853 C C . ILE A 1 233 ? -13.058 5.539 8.306 1.00 96.81 233 ILE A C 1
ATOM 1855 O O . ILE A 1 233 ? -13.157 4.542 9.014 1.00 96.81 233 ILE A O 1
ATOM 1859 N N . ALA A 1 234 ? -12.155 6.485 8.564 1.00 96.19 234 ALA A N 1
ATOM 1860 C CA . ALA A 1 234 ? -11.175 6.353 9.635 1.00 96.19 234 ALA A CA 1
ATOM 1861 C C . ALA A 1 234 ? -11.813 6.245 11.026 1.00 96.19 234 ALA A C 1
ATOM 1863 O O . ALA A 1 234 ? -11.423 5.385 11.814 1.00 96.19 234 ALA A O 1
ATOM 1864 N N . LYS A 1 235 ? -12.847 7.047 11.315 1.00 95.88 235 LYS A N 1
ATOM 1865 C CA . LYS A 1 235 ? -13.620 6.929 12.565 1.00 95.88 235 LYS A CA 1
ATOM 1866 C C . LYS A 1 235 ? -14.325 5.578 12.672 1.00 95.88 235 LYS A C 1
ATOM 1868 O O . LYS A 1 235 ? -14.361 4.987 13.752 1.00 95.88 235 LYS A O 1
ATOM 1873 N N . PHE A 1 236 ? -14.883 5.080 11.567 1.00 95.38 236 PHE A N 1
ATOM 1874 C CA . PHE A 1 236 ? -15.519 3.765 11.534 1.00 95.38 236 PHE A CA 1
ATOM 1875 C C . PHE A 1 236 ? -14.509 2.645 11.819 1.00 95.38 236 PHE A C 1
ATOM 1877 O O . PHE A 1 236 ? -14.763 1.798 12.677 1.00 95.38 236 PHE A O 1
ATOM 1884 N N . VAL A 1 237 ? -13.351 2.664 11.149 1.00 95.19 237 VAL A N 1
ATOM 1885 C CA . VAL A 1 237 ? -12.261 1.696 11.351 1.00 95.19 237 VAL A CA 1
ATOM 1886 C C . VAL A 1 237 ? -11.775 1.736 12.795 1.00 95.19 237 VAL A C 1
ATOM 1888 O O . VAL A 1 237 ? -11.738 0.691 13.441 1.00 95.19 237 VAL A O 1
ATOM 1891 N N . GLN A 1 238 ? -11.492 2.926 13.334 1.00 94.38 238 GLN A N 1
ATOM 1892 C CA . GLN A 1 238 ? -11.049 3.095 14.718 1.00 94.38 238 GLN A CA 1
ATOM 1893 C C . GLN A 1 238 ? -12.044 2.469 15.702 1.00 94.38 238 GLN A C 1
ATOM 1895 O O . GLN A 1 238 ? -11.658 1.692 16.573 1.00 94.38 238 GLN A O 1
ATOM 1900 N N . LYS A 1 239 ? -13.343 2.749 15.541 1.00 93.44 239 LYS A N 1
ATOM 1901 C CA . LYS A 1 239 ? -14.391 2.179 16.399 1.00 93.44 239 LYS A CA 1
ATOM 1902 C C . LYS A 1 239 ? -14.470 0.654 16.282 1.00 93.44 239 LYS A C 1
ATOM 1904 O O . LYS A 1 239 ? -14.796 -0.022 17.254 1.00 93.44 239 LYS A O 1
ATOM 1909 N N . ARG A 1 240 ? -14.231 0.108 15.088 1.00 92.88 240 ARG A N 1
ATOM 1910 C CA . ARG A 1 240 ? -14.393 -1.323 14.805 1.00 92.88 240 ARG A CA 1
ATOM 1911 C C . ARG A 1 240 ? -13.185 -2.159 15.225 1.00 92.88 240 ARG A C 1
ATOM 1913 O O . ARG A 1 240 ? -13.393 -3.301 15.638 1.00 92.88 240 ARG A O 1
ATOM 1920 N N . LEU A 1 241 ? -11.981 -1.601 15.112 1.00 91.19 241 LEU A N 1
ATOM 1921 C CA . LEU A 1 241 ? -10.711 -2.246 15.458 1.00 91.19 241 LEU A CA 1
ATOM 1922 C C . LEU A 1 241 ? -10.229 -1.907 16.877 1.00 91.19 241 LEU A C 1
ATOM 1924 O O . LEU A 1 241 ? -9.411 -2.637 17.422 1.00 91.19 241 LEU A O 1
ATOM 1928 N N . GLY A 1 242 ? -10.731 -0.829 17.487 1.00 88.69 242 GLY A N 1
ATOM 1929 C CA . GLY A 1 242 ? -10.399 -0.437 18.861 1.00 88.69 242 GLY A CA 1
ATOM 1930 C C . GLY A 1 242 ? -8.978 0.108 19.047 1.00 88.69 242 GLY A C 1
ATOM 1931 O O . GLY A 1 242 ? -8.537 0.273 20.178 1.00 88.69 242 GLY A O 1
ATOM 1932 N N . THR A 1 243 ? -8.256 0.381 17.958 1.00 89.19 243 THR A N 1
ATOM 1933 C CA . THR A 1 243 ? -6.884 0.907 17.967 1.00 89.19 243 THR A CA 1
ATOM 1934 C C . THR A 1 243 ? -6.639 1.810 16.755 1.00 89.19 243 THR A C 1
ATOM 1936 O O . THR A 1 243 ? -7.451 1.854 15.828 1.00 89.19 243 THR A O 1
ATOM 1939 N N . GLY A 1 244 ? -5.518 2.534 16.773 1.00 86.75 244 GLY A N 1
ATOM 1940 C CA . GLY A 1 244 ? -5.136 3.511 15.755 1.00 86.75 244 GLY A CA 1
ATOM 1941 C C . GLY A 1 244 ? -5.795 4.875 15.949 1.00 86.75 244 GLY A C 1
ATOM 1942 O O . GLY A 1 244 ? -6.936 4.990 16.406 1.00 86.75 244 GLY A O 1
ATOM 1943 N N . SER A 1 245 ? -5.067 5.937 15.607 1.00 91.75 245 SER A N 1
ATOM 1944 C CA . SER A 1 245 ? -5.658 7.281 15.541 1.00 91.75 245 SER A CA 1
ATOM 1945 C C . SER A 1 245 ? -6.361 7.499 14.192 1.00 91.75 245 SER A C 1
ATOM 1947 O O . SER A 1 245 ? -5.959 6.888 13.197 1.00 91.75 245 SER A O 1
ATOM 1949 N N . PRO A 1 246 ? -7.381 8.375 14.097 1.00 93.19 246 PRO A N 1
ATOM 1950 C CA . PRO A 1 246 ? -8.020 8.668 12.816 1.00 93.19 246 PRO A CA 1
ATOM 1951 C C . PRO A 1 246 ? -7.023 9.174 11.768 1.00 93.19 246 PRO A C 1
ATOM 1953 O O . PRO A 1 246 ? -7.116 8.779 10.612 1.00 93.19 246 PRO A O 1
ATOM 1956 N N . ASP A 1 247 ? -6.037 9.979 12.170 1.00 92.81 247 ASP A N 1
ATOM 1957 C CA . ASP A 1 247 ? -5.021 10.528 11.263 1.00 92.81 247 ASP A CA 1
ATOM 1958 C C . ASP A 1 247 ? -4.085 9.441 10.715 1.00 92.81 247 ASP A C 1
ATOM 1960 O O . ASP A 1 247 ? -3.757 9.440 9.529 1.00 92.81 247 ASP A O 1
ATOM 1964 N N . GLU A 1 248 ? -3.700 8.481 11.561 1.00 91.94 248 GLU A N 1
ATOM 1965 C CA . GLU A 1 248 ? -2.914 7.309 11.158 1.00 91.94 248 GLU A CA 1
ATOM 1966 C C . GLU A 1 248 ? -3.675 6.464 10.132 1.00 91.94 248 GLU A C 1
ATOM 1968 O O . GLU A 1 248 ? -3.120 6.097 9.097 1.00 91.94 248 GLU A O 1
ATOM 1973 N N . ILE A 1 249 ? -4.965 6.221 10.376 1.00 94.94 249 ILE A N 1
ATOM 1974 C CA . ILE A 1 249 ? -5.814 5.462 9.456 1.00 94.94 249 ILE A CA 1
ATOM 1975 C C . ILE A 1 249 ? -5.992 6.221 8.136 1.00 94.94 249 ILE A C 1
ATOM 1977 O O . ILE A 1 249 ? -5.837 5.624 7.075 1.00 94.94 249 ILE A O 1
ATOM 1981 N N . ILE A 1 250 ? -6.256 7.534 8.166 1.00 95.62 250 ILE A N 1
ATOM 1982 C CA . ILE A 1 250 ? -6.374 8.359 6.949 1.00 95.62 250 ILE A CA 1
ATOM 1983 C C . ILE A 1 250 ? -5.091 8.287 6.116 1.00 95.62 250 ILE A C 1
ATOM 1985 O O . ILE A 1 250 ? -5.169 8.150 4.896 1.00 95.62 250 ILE A O 1
ATOM 1989 N N . ALA A 1 251 ? -3.917 8.342 6.752 1.00 92.69 251 ALA A N 1
ATOM 1990 C CA . ALA A 1 251 ? -2.633 8.256 6.056 1.00 92.69 251 ALA A CA 1
ATOM 1991 C C . ALA A 1 251 ? -2.426 6.913 5.328 1.00 92.69 251 ALA A C 1
ATOM 1993 O O . ALA A 1 251 ? -1.687 6.849 4.342 1.00 92.69 251 ALA A O 1
ATOM 1994 N N . MET A 1 252 ? -3.094 5.854 5.791 1.00 94.31 252 MET A N 1
ATOM 1995 C CA . MET A 1 252 ? -3.087 4.527 5.177 1.00 94.31 252 MET A CA 1
ATOM 1996 C C . MET A 1 252 ? -4.135 4.360 4.069 1.00 94.31 252 MET A C 1
ATOM 1998 O O . MET A 1 252 ? -4.052 3.404 3.307 1.00 94.31 252 MET A O 1
ATOM 2002 N N . LEU A 1 253 ? -5.101 5.271 3.926 1.00 95.44 253 LEU A N 1
ATOM 2003 C CA . LEU A 1 253 ? -6.119 5.182 2.878 1.00 95.44 253 LEU A CA 1
ATOM 2004 C C . LEU A 1 253 ? -5.609 5.725 1.524 1.00 95.44 253 LEU A C 1
ATOM 2006 O O . LEU A 1 253 ? -4.703 6.574 1.469 1.00 95.44 253 LEU A O 1
ATOM 2010 N N . PRO A 1 254 ? -6.181 5.252 0.400 1.00 94.31 254 PRO A N 1
ATOM 2011 C CA . PRO A 1 254 ? -6.014 5.877 -0.905 1.00 94.31 254 PRO A CA 1
ATOM 2012 C C . PRO A 1 254 ? -6.501 7.322 -0.959 1.00 94.31 254 PRO A C 1
ATOM 2014 O O . PRO A 1 254 ? -7.377 7.747 -0.206 1.00 94.31 254 PRO A O 1
ATOM 2017 N N . SER A 1 255 ? -5.972 8.084 -1.919 1.00 90.75 255 SER A N 1
ATOM 2018 C CA . SER A 1 255 ? -6.494 9.416 -2.213 1.00 90.75 255 SER A CA 1
ATOM 2019 C C . SER A 1 255 ? -7.819 9.306 -2.968 1.00 90.75 255 SER A C 1
ATOM 2021 O O . SER A 1 255 ? -7.840 8.884 -4.123 1.00 90.75 255 SER A O 1
ATOM 2023 N N . GLY A 1 256 ? -8.917 9.727 -2.350 1.00 92.50 256 GLY A N 1
ATOM 2024 C CA . GLY A 1 256 ? -10.247 9.667 -2.952 1.00 92.50 256 GLY A CA 1
ATOM 2025 C C . GLY A 1 256 ? -11.301 9.242 -1.941 1.00 92.50 256 GLY A C 1
ATOM 2026 O O . GLY A 1 256 ? -11.009 9.071 -0.758 1.00 92.50 256 GLY A O 1
ATOM 2027 N N . GLY A 1 257 ? -12.536 9.095 -2.410 1.00 94.56 257 GLY A N 1
ATOM 2028 C CA . GLY A 1 257 ? -13.582 8.507 -1.590 1.00 94.56 257 GLY A CA 1
ATOM 2029 C C . GLY A 1 257 ? -13.359 7.004 -1.418 1.00 94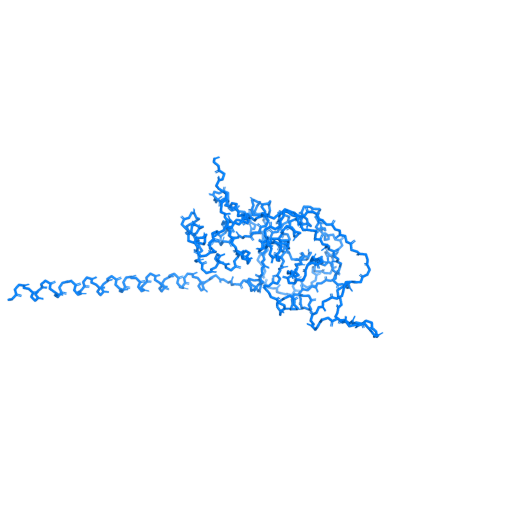.56 257 GLY A C 1
ATOM 2030 O O . GLY A 1 257 ? -12.776 6.328 -2.270 1.00 94.56 257 GLY A O 1
ATOM 2031 N N . CYS A 1 258 ? -13.793 6.490 -0.277 1.00 96.25 258 CYS A N 1
ATOM 2032 C CA . CYS A 1 258 ? -13.684 5.082 0.082 1.00 96.25 258 CYS A CA 1
ATOM 2033 C C . CYS A 1 258 ? -15.061 4.562 0.502 1.00 96.25 258 CYS A C 1
ATOM 2035 O O . CYS A 1 258 ? -15.990 5.336 0.732 1.00 96.25 258 CYS A O 1
ATOM 2037 N N . LYS A 1 259 ? -15.198 3.246 0.596 1.00 96.19 259 LYS A N 1
ATOM 2038 C CA . LYS A 1 259 ? -16.354 2.572 1.182 1.00 96.19 259 LYS A CA 1
ATOM 2039 C C . LYS A 1 259 ? -15.885 1.292 1.852 1.00 96.19 259 LYS A C 1
ATOM 2041 O O . LYS A 1 259 ? -15.051 0.578 1.298 1.00 96.19 259 LYS A O 1
ATOM 2046 N N . ILE A 1 260 ? -16.431 0.994 3.027 1.00 95.38 260 ILE A N 1
ATOM 2047 C CA . ILE A 1 260 ? -16.170 -0.281 3.698 1.00 95.38 260 ILE A CA 1
ATOM 2048 C C . ILE A 1 260 ? -17.194 -1.314 3.243 1.00 95.38 260 ILE A C 1
ATOM 2050 O O . ILE A 1 260 ? -18.402 -1.075 3.276 1.00 95.38 260 ILE A O 1
ATOM 2054 N N . VAL A 1 261 ? -16.701 -2.485 2.849 1.00 92.31 261 VAL A N 1
ATOM 2055 C CA . VAL A 1 261 ? -17.535 -3.665 2.631 1.00 92.31 261 VAL A CA 1
ATOM 2056 C C . VAL A 1 261 ? -17.481 -4.497 3.901 1.00 92.31 261 VAL A C 1
ATOM 2058 O O . VAL A 1 261 ? -16.439 -5.031 4.274 1.00 92.31 261 VAL A O 1
ATOM 2061 N N . VAL A 1 262 ? -18.614 -4.569 4.593 1.00 75.25 262 VAL A N 1
ATOM 2062 C CA . VAL A 1 262 ? -18.783 -5.474 5.726 1.00 75.25 262 VAL A CA 1
ATOM 2063 C C . VAL A 1 262 ? -19.211 -6.816 5.144 1.00 75.25 262 VAL A C 1
ATOM 2065 O O . VAL A 1 262 ? -20.336 -6.935 4.658 1.00 75.25 262 VAL A O 1
ATOM 2068 N N . GLU A 1 263 ? -18.309 -7.799 5.136 1.00 60.88 263 GLU A N 1
ATOM 2069 C CA . GLU A 1 263 ? -18.702 -9.192 4.900 1.00 60.88 263 GLU A CA 1
ATOM 2070 C C . GLU A 1 263 ? -19.709 -9.571 6.006 1.00 60.88 263 GLU A C 1
ATOM 2072 O O . GLU A 1 263 ? -19.457 -9.319 7.190 1.00 60.88 263 GLU A O 1
ATOM 2077 N N . LYS A 1 264 ? -20.901 -10.024 5.595 1.00 41.00 264 LYS A N 1
ATOM 2078 C CA . LYS A 1 264 ? -21.986 -10.440 6.495 1.00 41.00 264 LYS A CA 1
ATOM 2079 C C . LYS A 1 264 ? -21.693 -11.797 7.112 1.00 41.00 264 LYS A C 1
ATOM 2081 O O . LYS A 1 264 ? -21.148 -12.648 6.379 1.00 41.00 264 LYS A O 1
#

Foldseek 3Di:
DVVVVVVVVVVVVVVVVVVVVVVVVVVVVVVVVPPPDDPQLQFQWFAALQFWIKTKHLFLVSLCCCLPPPADQQKKWKAFPDPQFIIMIGDLPDGPPPPDVPDDDPDPPPPVVVVVVVVVPPDRDHDDPRRVQQNQQQRCLQGCCLQVVPQWTKMKMDGSVQWAPDDDPPDDDDPSDTGGDDDIDIDIHGNKKKWKDAPLDIGITGPNRCVSRHDPPIDIKMKHRDQADLLVVLVVCCVRRVHDDSVSSSSNHHPHHMDIDDDD